Protein AF-A0A518D806-F1 (afdb_monomer_lite)

Radius of gyration: 31.67 Å; chains: 1; bounding box: 66×38×127 Å

Sequence (191 aa):
MGIGPAIIGAIVGALVGAAAQAGIELGMNKEASWMAIVIGLFAGIGAWKAAGASIHKISYLRGALAALVALGGIIGAAQAISAAAVKRSADAVNPVTPETPRVVTPEAGEGEGEGEEATEPAEPEVAAAPAPAVGQVPADFRAGNDKGGPPSPNPYQFVFIAVGVFLAYEFARGHKPADVEATPAEEPPVA

Foldseek 3Di:
DPLPQLLVQLLVQLVVLLVVQLCVCVVVVARDLLSLQSSLQRSLQRSLVSCPPVQQAQDLVQLLSSLVSSLCSVVVSLVVSLVVQLVVVVVVVPPDDPDDPPDDDDDDDDDDDDDDDDDDDPDPPPPPPPDPPRRDRDPNNLVQPPDPDDNDDDVVSVVSNVNSSNSSSDSNSHDNPPPPPPDPPDDPDDD

Structure (mmCIF, N/CA/C/O backbone):
data_AF-A0A518D806-F1
#
_entry.id   AF-A0A518D806-F1
#
loop_
_atom_site.group_PDB
_atom_site.id
_atom_site.type_symbol
_atom_site.label_atom_id
_atom_site.label_alt_id
_atom_site.label_comp_id
_atom_site.label_asym_id
_atom_site.label_entity_id
_atom_site.label_seq_id
_atom_site.pdbx_PDB_ins_code
_atom_site.Cartn_x
_atom_site.Cartn_y
_atom_site.Cartn_z
_atom_site.occupancy
_atom_site.B_iso_or_equiv
_atom_site.auth_seq_id
_atom_site.auth_comp_id
_atom_site.auth_asym_id
_atom_site.auth_atom_id
_atom_site.pdbx_PDB_model_num
ATOM 1 N N . MET A 1 1 ? -10.898 9.770 18.998 1.00 58.44 1 MET A N 1
ATOM 2 C CA . MET A 1 1 ? -10.597 8.689 18.031 1.00 58.44 1 MET A CA 1
ATOM 3 C C . MET A 1 1 ? -9.471 9.180 17.131 1.00 58.44 1 MET A C 1
ATOM 5 O O . MET A 1 1 ? -9.665 10.186 16.463 1.00 58.44 1 MET A O 1
ATOM 9 N N . GLY A 1 2 ? -8.289 8.559 17.159 1.00 68.81 2 GLY A N 1
ATOM 10 C CA . GLY A 1 2 ? -7.115 9.020 16.400 1.00 68.81 2 GLY A CA 1
ATOM 11 C C . GLY A 1 2 ? -7.164 8.659 14.912 1.00 68.81 2 GLY A C 1
ATOM 12 O O . GLY A 1 2 ? -6.326 7.896 14.446 1.00 68.81 2 GLY A O 1
ATOM 13 N N . ILE A 1 3 ? -8.154 9.172 14.172 1.00 82.12 3 ILE A N 1
ATOM 14 C CA . ILE A 1 3 ? -8.294 8.919 12.725 1.00 82.12 3 ILE A CA 1
ATOM 15 C C . ILE A 1 3 ? -7.163 9.605 11.946 1.00 82.12 3 ILE A C 1
ATOM 17 O O . ILE A 1 3 ? -6.545 8.972 11.097 1.00 82.12 3 ILE A O 1
ATOM 21 N N . GLY A 1 4 ? -6.847 10.863 12.275 1.00 87.25 4 GLY A N 1
ATOM 22 C CA . GLY A 1 4 ? -5.801 11.639 11.595 1.00 87.25 4 GLY A CA 1
ATOM 23 C C . GLY A 1 4 ? -4.432 10.942 11.575 1.00 87.25 4 GLY A C 1
ATOM 24 O O . GLY A 1 4 ? -3.911 10.691 10.490 1.00 87.25 4 GLY A O 1
ATOM 25 N N . PRO A 1 5 ? -3.878 10.544 12.738 1.00 90.81 5 PRO A N 1
ATOM 26 C CA . PRO A 1 5 ? -2.607 9.825 12.793 1.00 90.81 5 PRO A CA 1
ATOM 27 C C . PRO A 1 5 ? -2.607 8.533 11.974 1.00 90.81 5 PRO A C 1
ATOM 29 O O . PRO A 1 5 ? -1.648 8.262 11.260 1.00 90.81 5 PRO A O 1
ATOM 32 N N . ALA A 1 6 ? -3.698 7.764 12.008 1.00 89.94 6 ALA A N 1
ATOM 33 C CA . ALA A 1 6 ? -3.802 6.524 11.247 1.00 89.94 6 ALA A CA 1
ATOM 34 C C . ALA A 1 6 ? -3.764 6.745 9.729 1.00 89.94 6 ALA A C 1
ATOM 36 O O . ALA A 1 6 ? -3.114 5.980 9.024 1.00 89.94 6 ALA A O 1
ATOM 37 N N . ILE A 1 7 ? -4.419 7.796 9.223 1.00 91.69 7 ILE A N 1
ATOM 38 C CA . ILE A 1 7 ? -4.355 8.147 7.797 1.00 91.69 7 ILE A CA 1
ATOM 39 C C . ILE A 1 7 ? -2.921 8.522 7.416 1.00 91.69 7 ILE A C 1
ATOM 41 O O . ILE A 1 7 ? -2.409 8.028 6.416 1.00 91.69 7 ILE A O 1
ATOM 45 N N . ILE A 1 8 ? -2.250 9.343 8.231 1.00 94.12 8 ILE A N 1
ATOM 46 C CA . ILE A 1 8 ? -0.852 9.733 7.991 1.00 94.12 8 ILE A CA 1
ATOM 47 C C . ILE A 1 8 ? 0.042 8.488 7.961 1.00 94.12 8 ILE A C 1
ATOM 49 O O . ILE A 1 8 ? 0.828 8.316 7.033 1.00 94.12 8 ILE A O 1
ATOM 53 N N . GLY A 1 9 ? -0.126 7.581 8.926 1.00 92.38 9 GLY A N 1
ATOM 54 C CA . GLY A 1 9 ? 0.586 6.308 8.959 1.00 92.38 9 GLY A CA 1
ATOM 55 C C . GLY A 1 9 ? 0.323 5.442 7.726 1.00 92.38 9 GLY A C 1
ATOM 56 O O . GLY A 1 9 ? 1.267 4.878 7.177 1.00 92.38 9 GLY A O 1
ATOM 57 N N . ALA A 1 10 ? -0.928 5.376 7.258 1.00 93.75 10 ALA A N 1
ATOM 58 C CA . ALA A 1 10 ? -1.294 4.650 6.043 1.00 93.75 10 ALA A CA 1
ATOM 59 C C . ALA A 1 10 ? -0.591 5.222 4.808 1.00 93.75 10 ALA A C 1
ATOM 61 O O . ALA A 1 10 ? -0.055 4.462 4.007 1.00 93.75 10 ALA A O 1
ATOM 62 N N . ILE A 1 11 ? -0.562 6.553 4.677 1.00 95.56 11 ILE A N 1
ATOM 63 C CA . ILE A 1 11 ? 0.085 7.248 3.557 1.00 95.56 11 ILE A CA 1
ATOM 64 C C . ILE A 1 11 ? 1.585 6.969 3.569 1.00 95.56 11 ILE A C 1
ATOM 66 O O . ILE A 1 11 ? 2.135 6.555 2.553 1.00 95.56 11 ILE A O 1
ATOM 70 N N . VAL A 1 12 ? 2.244 7.139 4.719 1.00 96.50 12 VAL A N 1
ATOM 71 C CA . VAL A 1 12 ? 3.682 6.868 4.853 1.00 96.50 12 VAL A CA 1
ATOM 72 C C . VAL A 1 12 ? 3.985 5.406 4.525 1.00 96.50 12 VAL A C 1
ATOM 74 O O . VAL A 1 12 ? 4.899 5.132 3.754 1.00 96.50 12 VAL A O 1
ATOM 77 N N . GLY A 1 13 ? 3.190 4.466 5.043 1.00 93.62 13 GLY A N 1
ATOM 78 C CA . GLY A 1 13 ? 3.329 3.045 4.733 1.00 93.62 13 GLY A CA 1
ATOM 79 C C . GLY A 1 13 ? 3.157 2.740 3.242 1.00 93.62 13 GLY A C 1
ATOM 80 O O . GLY A 1 13 ? 3.992 2.053 2.656 1.00 93.62 13 GLY A O 1
ATOM 81 N N . ALA A 1 14 ? 2.126 3.298 2.606 1.00 94.62 14 ALA A N 1
ATOM 82 C CA . ALA A 1 14 ? 1.883 3.132 1.176 1.00 94.62 14 ALA A CA 1
ATOM 83 C C . ALA A 1 14 ? 3.035 3.696 0.329 1.00 94.62 14 ALA A C 1
ATOM 85 O O . ALA A 1 14 ? 3.463 3.041 -0.618 1.00 94.62 14 ALA A O 1
ATOM 86 N N . LEU A 1 15 ? 3.582 4.862 0.693 1.00 95.81 15 LEU A N 1
ATOM 87 C CA . LEU A 1 15 ? 4.735 5.459 0.014 1.00 95.81 15 LEU A CA 1
ATOM 88 C C . LEU A 1 15 ? 5.992 4.592 0.142 1.00 95.81 15 LEU A C 1
ATOM 90 O O . LEU A 1 15 ? 6.694 4.393 -0.846 1.00 95.81 15 LEU A O 1
ATOM 94 N N . VAL A 1 16 ? 6.259 4.040 1.330 1.00 96.50 16 VAL A N 1
ATOM 95 C CA . VAL A 1 16 ? 7.386 3.117 1.549 1.00 96.50 16 VAL A CA 1
ATOM 96 C C . VAL A 1 16 ? 7.221 1.850 0.708 1.00 96.50 16 VAL A C 1
ATOM 98 O O . VAL A 1 16 ? 8.165 1.430 0.041 1.00 96.50 16 VAL A O 1
ATOM 101 N N . GLY A 1 17 ? 6.019 1.269 0.682 1.00 92.88 17 GLY A N 1
ATOM 102 C CA . GLY A 1 17 ? 5.725 0.108 -0.156 1.00 92.88 17 GLY A CA 1
ATOM 103 C C . GLY A 1 17 ? 5.880 0.406 -1.651 1.00 92.88 17 GLY A C 1
ATOM 104 O O . GLY A 1 17 ? 6.494 -0.378 -2.370 1.00 92.88 17 GLY A O 1
ATOM 105 N N . ALA A 1 18 ? 5.366 1.547 -2.114 1.00 91.81 18 ALA A N 1
ATOM 106 C CA . ALA A 1 18 ? 5.464 1.973 -3.508 1.00 91.81 18 ALA A CA 1
ATOM 107 C C . ALA A 1 18 ? 6.921 2.210 -3.929 1.00 91.81 18 ALA A C 1
ATOM 109 O O . ALA A 1 18 ? 7.330 1.781 -5.006 1.00 91.81 18 ALA A O 1
ATOM 110 N N . ALA A 1 19 ? 7.727 2.834 -3.064 1.00 92.81 19 ALA A N 1
ATOM 111 C CA . ALA A 1 19 ? 9.157 3.011 -3.296 1.00 92.81 19 ALA A CA 1
ATOM 112 C C . ALA A 1 19 ? 9.892 1.663 -3.375 1.00 92.81 19 ALA A C 1
ATOM 114 O O . ALA A 1 19 ? 10.743 1.481 -4.245 1.00 92.81 19 ALA A O 1
ATOM 115 N N . ALA A 1 20 ? 9.538 0.701 -2.515 1.00 93.31 20 ALA A N 1
ATOM 116 C CA . ALA A 1 20 ? 10.093 -0.649 -2.565 1.00 93.31 20 ALA A CA 1
ATOM 117 C C . ALA A 1 20 ? 9.719 -1.377 -3.867 1.00 93.31 20 ALA A C 1
ATOM 119 O O . ALA A 1 20 ? 10.591 -1.979 -4.493 1.00 93.31 20 ALA A O 1
ATOM 120 N N . GLN A 1 21 ? 8.459 -1.281 -4.312 1.00 92.25 21 GLN A N 1
ATOM 121 C CA . GLN A 1 21 ? 8.026 -1.830 -5.601 1.00 92.25 21 GLN A CA 1
ATOM 122 C C . GLN A 1 21 ? 8.810 -1.206 -6.754 1.00 92.25 21 GLN A C 1
ATOM 124 O O . GLN A 1 21 ? 9.393 -1.935 -7.550 1.00 92.25 21 GLN A O 1
ATOM 129 N N . ALA A 1 22 ? 8.894 0.125 -6.804 1.00 89.06 22 ALA A N 1
ATOM 130 C CA . ALA A 1 22 ? 9.640 0.816 -7.847 1.00 89.06 22 ALA A CA 1
ATOM 131 C C . ALA A 1 22 ? 11.116 0.395 -7.868 1.00 89.06 22 ALA A C 1
ATOM 133 O O . ALA A 1 22 ? 11.655 0.126 -8.936 1.00 89.06 22 ALA A O 1
ATOM 134 N N . GLY A 1 23 ? 11.764 0.284 -6.705 1.00 89.69 23 GLY A N 1
ATOM 135 C CA . GLY A 1 23 ? 13.152 -0.169 -6.609 1.00 89.69 23 GLY A CA 1
ATOM 136 C C . GLY A 1 23 ? 13.362 -1.592 -7.132 1.00 89.69 23 GLY A C 1
ATOM 137 O O . GLY A 1 23 ? 14.317 -1.837 -7.867 1.00 89.69 23 GLY A O 1
ATOM 138 N N . ILE A 1 24 ? 12.458 -2.517 -6.795 1.00 90.50 24 ILE A N 1
ATOM 139 C CA . ILE A 1 24 ? 12.529 -3.915 -7.241 1.00 90.50 24 ILE A CA 1
ATOM 140 C C . ILE A 1 24 ? 12.272 -4.019 -8.744 1.00 90.50 24 ILE A C 1
ATOM 142 O O . ILE A 1 24 ? 13.071 -4.628 -9.451 1.00 90.50 24 ILE A O 1
ATOM 146 N N . GLU A 1 25 ? 11.205 -3.405 -9.254 1.00 87.25 25 GLU A N 1
ATOM 147 C CA . GLU A 1 25 ? 10.852 -3.516 -10.673 1.00 87.25 25 GLU A CA 1
ATOM 148 C C . GLU A 1 25 ? 11.886 -2.827 -11.570 1.00 87.25 25 GLU A C 1
ATOM 150 O O . GLU A 1 25 ? 12.311 -3.400 -12.572 1.00 87.25 25 GLU A O 1
ATOM 155 N N . LEU A 1 26 ? 12.375 -1.644 -11.179 1.00 85.75 26 LEU A N 1
ATOM 156 C CA . LEU A 1 26 ? 13.431 -0.937 -11.912 1.00 85.75 26 LEU A CA 1
ATOM 157 C C . LEU A 1 26 ? 14.803 -1.615 -11.804 1.00 85.75 26 LEU A C 1
ATOM 159 O O . LEU A 1 26 ? 15.660 -1.354 -12.648 1.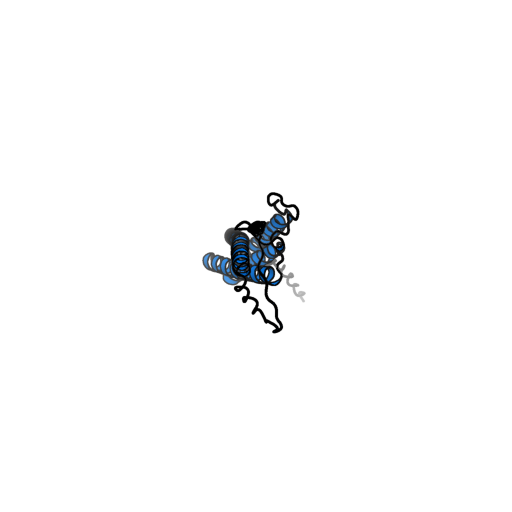00 85.75 26 LEU A O 1
ATOM 163 N N . GLY A 1 27 ? 15.041 -2.410 -10.757 1.00 87.12 27 GLY A N 1
ATOM 164 C CA . GLY A 1 27 ? 16.285 -3.157 -10.565 1.00 87.12 27 GLY A CA 1
ATOM 165 C C . GLY A 1 27 ? 16.287 -4.514 -11.270 1.00 87.12 27 GLY A C 1
ATOM 166 O O . GLY A 1 27 ? 17.319 -4.942 -11.777 1.00 87.12 27 GLY A O 1
ATOM 167 N N . MET A 1 28 ? 15.135 -5.186 -11.319 1.00 86.75 28 MET A N 1
ATOM 168 C CA . MET A 1 28 ? 14.990 -6.524 -11.902 1.00 86.75 28 MET A CA 1
ATOM 169 C C . MET A 1 28 ? 14.450 -6.512 -13.337 1.00 86.75 28 MET A C 1
ATOM 171 O O . MET A 1 28 ? 14.457 -7.566 -13.970 1.00 86.75 28 MET A O 1
ATOM 175 N N . ASN A 1 29 ? 13.980 -5.361 -13.840 1.00 81.44 29 ASN A N 1
ATOM 176 C CA . ASN A 1 29 ? 13.282 -5.209 -15.126 1.00 81.44 29 ASN A CA 1
ATOM 177 C C . ASN A 1 29 ? 12.138 -6.222 -15.305 1.00 81.44 29 ASN A C 1
ATOM 179 O O . ASN A 1 29 ? 11.921 -6.746 -16.393 1.00 81.44 29 ASN A O 1
ATOM 183 N N . LYS A 1 30 ? 11.440 -6.548 -14.214 1.00 80.69 30 LYS A N 1
ATOM 184 C CA . LYS A 1 30 ? 10.315 -7.486 -14.204 1.00 80.69 30 LYS A CA 1
ATOM 185 C C . LYS A 1 30 ? 9.169 -6.890 -13.415 1.00 80.69 30 LYS A C 1
ATOM 187 O O . LYS A 1 30 ? 9.383 -6.386 -12.314 1.00 80.69 30 LYS A O 1
ATOM 192 N N . GLU A 1 31 ? 7.964 -7.009 -13.958 1.00 80.06 31 GLU A N 1
ATOM 193 C CA . GLU A 1 31 ? 6.741 -6.615 -13.266 1.00 80.06 31 GLU A CA 1
ATOM 194 C C . GLU A 1 31 ? 6.517 -7.515 -12.042 1.00 80.06 31 GLU A C 1
ATOM 196 O O . GLU A 1 31 ? 6.465 -8.746 -12.141 1.00 80.06 31 GLU A O 1
ATOM 201 N N . ALA A 1 32 ? 6.390 -6.907 -10.865 1.00 86.06 32 ALA A N 1
ATOM 202 C CA . ALA A 1 32 ? 6.241 -7.620 -9.606 1.00 86.06 32 ALA A CA 1
ATOM 203 C C . ALA A 1 32 ? 4.813 -7.433 -9.085 1.00 86.06 32 ALA A C 1
ATOM 205 O O . ALA A 1 32 ? 4.588 -6.812 -8.052 1.00 86.06 32 ALA A O 1
ATOM 206 N N . SER A 1 33 ? 3.827 -7.998 -9.787 1.00 86.25 33 SER A N 1
ATOM 207 C CA . SER A 1 33 ? 2.396 -7.820 -9.472 1.00 86.25 33 SER A CA 1
ATOM 208 C C . SER A 1 33 ? 2.003 -8.218 -8.038 1.00 86.25 33 SER A C 1
ATOM 210 O O . SER A 1 33 ? 1.071 -7.651 -7.466 1.00 86.25 33 SER A O 1
ATOM 212 N N . TRP A 1 34 ? 2.753 -9.128 -7.408 1.00 91.75 34 TRP A N 1
ATOM 213 C CA . TRP A 1 34 ? 2.593 -9.509 -6.000 1.00 91.75 34 TRP A CA 1
ATOM 214 C C . TRP A 1 34 ? 2.952 -8.386 -5.006 1.00 91.75 34 TRP A C 1
ATOM 216 O O . TRP A 1 34 ? 2.520 -8.430 -3.853 1.00 91.75 34 TRP A O 1
ATOM 226 N N . MET A 1 35 ? 3.683 -7.347 -5.430 1.00 91.69 35 MET A N 1
ATOM 227 C CA . MET A 1 35 ? 4.060 -6.205 -4.586 1.00 91.69 35 MET A CA 1
ATOM 228 C C . MET A 1 35 ? 2.860 -5.381 -4.118 1.00 91.69 35 MET A C 1
ATOM 230 O O . MET A 1 35 ? 2.953 -4.710 -3.091 1.00 91.69 35 MET A O 1
ATOM 234 N N . ALA A 1 36 ? 1.703 -5.500 -4.776 1.00 92.00 36 ALA A N 1
ATOM 235 C CA . ALA A 1 36 ? 0.455 -4.926 -4.279 1.00 92.00 36 ALA A CA 1
ATOM 236 C C . ALA A 1 36 ? 0.124 -5.400 -2.847 1.00 92.00 36 ALA A C 1
ATOM 238 O O . ALA A 1 36 ? -0.341 -4.611 -2.020 1.00 92.00 36 ALA A O 1
ATOM 239 N N . ILE A 1 37 ? 0.443 -6.661 -2.520 1.00 94.38 37 ILE A N 1
ATOM 240 C CA . ILE A 1 37 ? 0.305 -7.224 -1.168 1.00 94.38 37 ILE A CA 1
ATOM 241 C C . ILE A 1 37 ? 1.218 -6.480 -0.190 1.00 94.38 37 ILE A C 1
ATOM 243 O O . ILE A 1 37 ? 0.790 -6.104 0.900 1.00 94.38 37 ILE A O 1
ATOM 247 N N . VAL A 1 38 ? 2.467 -6.242 -0.592 1.00 95.31 38 VAL A N 1
ATOM 248 C CA . VAL A 1 38 ? 3.488 -5.582 0.230 1.00 95.31 38 VAL A CA 1
ATOM 249 C C . VAL A 1 38 ? 3.110 -4.128 0.511 1.00 95.31 38 VAL A C 1
ATOM 251 O O . VAL A 1 38 ? 3.192 -3.689 1.658 1.00 95.31 38 VAL A O 1
ATOM 254 N N . ILE A 1 39 ? 2.625 -3.395 -0.498 1.00 93.81 39 ILE A N 1
ATOM 255 C CA . ILE A 1 39 ? 2.111 -2.026 -0.325 1.00 93.81 39 ILE A CA 1
ATOM 256 C C . ILE A 1 39 ? 0.950 -2.013 0.667 1.00 93.81 39 ILE A C 1
ATOM 258 O O . ILE A 1 39 ? 0.953 -1.219 1.610 1.00 93.81 39 ILE A O 1
ATOM 262 N N . GLY A 1 40 ? -0.023 -2.907 0.477 1.00 93.56 40 GLY A N 1
ATOM 263 C CA . GLY A 1 40 ? -1.169 -3.034 1.371 1.00 93.56 40 GLY A CA 1
ATOM 264 C C . GLY A 1 40 ? -0.762 -3.323 2.815 1.00 93.56 40 GLY A C 1
ATOM 265 O O . GLY A 1 40 ? -1.238 -2.670 3.745 1.00 93.56 40 GLY A O 1
ATOM 266 N N . LEU A 1 41 ? 0.191 -4.236 3.004 1.00 96.12 41 LEU A N 1
ATOM 267 C CA . LEU A 1 41 ? 0.731 -4.575 4.314 1.00 96.12 41 LEU A CA 1
ATOM 268 C C . LEU A 1 41 ? 1.417 -3.372 4.977 1.00 96.12 41 LEU A C 1
ATOM 270 O O . LEU A 1 41 ? 1.126 -3.069 6.135 1.00 96.12 41 LEU A O 1
ATOM 274 N N . PHE A 1 42 ? 2.285 -2.651 4.261 1.00 95.88 42 PHE A N 1
ATOM 275 C CA . PHE A 1 42 ? 2.950 -1.471 4.815 1.00 95.88 42 PHE A CA 1
ATOM 276 C C . PHE A 1 42 ? 1.967 -0.349 5.145 1.00 95.88 42 PHE A C 1
ATOM 278 O O . PHE A 1 42 ? 2.098 0.267 6.204 1.00 95.88 42 PHE A O 1
ATOM 285 N N . ALA A 1 43 ? 0.964 -0.109 4.299 1.00 94.56 43 ALA A N 1
ATOM 286 C CA . ALA A 1 43 ? -0.098 0.852 4.581 1.00 94.56 43 ALA A CA 1
ATOM 287 C C . ALA A 1 43 ? -0.885 0.463 5.847 1.00 94.56 43 ALA A C 1
ATOM 289 O O . ALA A 1 43 ? -1.078 1.292 6.738 1.00 94.56 43 ALA A O 1
ATOM 290 N N . GLY A 1 44 ? -1.273 -0.809 5.978 1.00 92.19 44 GLY A N 1
ATOM 291 C CA . GLY A 1 44 ? -1.971 -1.330 7.155 1.00 92.19 44 GLY A CA 1
ATOM 292 C C . GLY A 1 44 ? -1.147 -1.217 8.441 1.00 92.19 44 GLY A C 1
ATOM 293 O O . GLY A 1 44 ? -1.635 -0.697 9.445 1.00 92.19 44 GLY A O 1
ATOM 294 N N . ILE A 1 45 ? 0.123 -1.638 8.409 1.00 93.31 45 ILE A N 1
ATOM 295 C CA . ILE A 1 45 ? 1.051 -1.540 9.550 1.00 93.31 45 ILE A CA 1
ATOM 296 C C . ILE A 1 45 ? 1.322 -0.078 9.912 1.00 93.31 45 ILE A C 1
ATOM 298 O O . ILE A 1 45 ? 1.357 0.264 11.094 1.00 93.31 45 ILE A O 1
ATOM 302 N N . GLY A 1 46 ? 1.506 0.790 8.917 1.00 92.38 46 GLY A N 1
ATOM 303 C CA . GLY A 1 46 ? 1.712 2.219 9.124 1.00 92.38 46 GLY A CA 1
ATOM 304 C C . GLY A 1 46 ? 0.513 2.858 9.822 1.00 92.38 46 GLY A C 1
ATOM 305 O O . GLY A 1 46 ? 0.678 3.536 10.839 1.00 92.38 46 GLY A O 1
ATOM 306 N N . ALA A 1 47 ? -0.699 2.569 9.342 1.00 91.81 47 ALA A N 1
ATOM 307 C CA . ALA A 1 47 ? -1.940 3.025 9.959 1.00 91.81 47 ALA A CA 1
ATOM 308 C C . ALA A 1 47 ? -2.100 2.508 11.394 1.00 91.81 47 ALA A C 1
ATOM 310 O O . ALA A 1 47 ? -2.483 3.260 12.293 1.00 91.81 47 ALA A O 1
ATOM 311 N N . TRP A 1 48 ? -1.780 1.230 11.610 1.00 89.62 48 TRP A N 1
ATOM 312 C CA . TRP A 1 48 ? -1.832 0.580 12.914 1.00 89.62 48 TRP A CA 1
ATOM 313 C C . TRP A 1 48 ? -0.868 1.233 13.909 1.00 89.62 48 TRP A C 1
ATOM 315 O O . TRP A 1 48 ? -1.301 1.684 14.970 1.00 89.62 48 TRP A O 1
ATOM 325 N N . LYS A 1 49 ? 0.412 1.378 13.541 1.00 90.25 49 LYS A N 1
ATOM 326 C CA . LYS A 1 49 ? 1.435 2.003 14.392 1.00 90.25 49 LYS A CA 1
ATOM 327 C C . LYS A 1 49 ? 1.090 3.446 14.746 1.00 90.25 49 LYS A C 1
ATOM 329 O O . LYS A 1 49 ? 1.205 3.832 15.907 1.00 90.25 49 LYS A O 1
ATOM 334 N N . ALA A 1 50 ? 0.636 4.235 13.775 1.00 89.06 50 ALA A N 1
ATOM 335 C CA . ALA A 1 50 ? 0.328 5.642 14.002 1.00 89.06 50 ALA A CA 1
ATOM 336 C C . ALA A 1 50 ? -0.941 5.857 14.848 1.00 89.06 50 ALA A C 1
ATOM 338 O O . ALA A 1 50 ? -1.089 6.896 15.489 1.00 89.06 50 ALA A O 1
ATOM 339 N N . ALA A 1 51 ? -1.847 4.876 14.905 1.00 84.38 51 ALA A N 1
ATOM 340 C CA . ALA A 1 51 ? -3.044 4.956 15.737 1.00 84.38 51 ALA A CA 1
ATOM 341 C C . ALA A 1 51 ? -2.784 4.770 17.250 1.00 84.38 51 ALA A C 1
ATOM 343 O O . ALA A 1 51 ? -3.664 5.105 18.057 1.00 84.38 51 ALA A O 1
ATOM 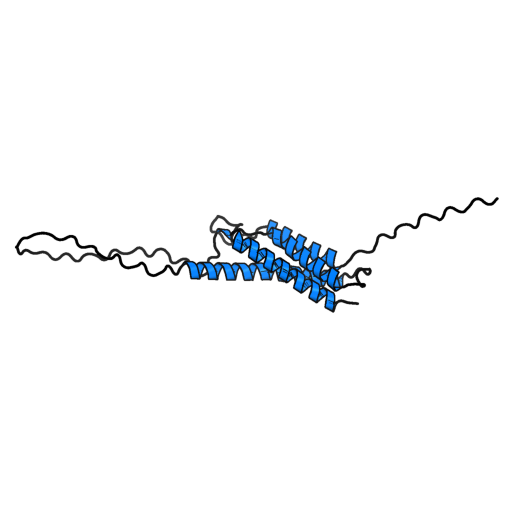344 N N . GLY A 1 52 ? -1.611 4.256 17.643 1.00 80.44 52 GLY A N 1
ATOM 345 C CA . GLY A 1 52 ? -1.159 4.164 19.038 1.00 80.44 52 GLY A CA 1
ATOM 346 C C . GLY A 1 52 ? -2.146 3.460 19.983 1.00 80.44 52 GLY A C 1
ATOM 347 O O . GLY A 1 52 ? -2.766 2.463 19.630 1.00 80.44 52 GLY A O 1
ATOM 348 N N . ALA A 1 53 ? -2.354 4.005 21.187 1.00 63.72 53 ALA A N 1
ATOM 349 C CA . ALA A 1 53 ? -3.227 3.427 22.226 1.00 63.72 53 ALA A CA 1
ATOM 350 C C . ALA A 1 53 ? -4.703 3.212 21.803 1.00 63.72 53 ALA A C 1
ATOM 352 O O . ALA A 1 53 ? -5.463 2.523 22.482 1.00 63.72 53 ALA A O 1
ATOM 353 N N . SER A 1 54 ? -5.126 3.755 20.654 1.00 63.78 54 SER A N 1
ATOM 354 C CA . SER A 1 54 ? -6.455 3.524 20.068 1.00 63.78 54 SER A CA 1
ATOM 355 C C . SER A 1 54 ? -6.621 2.138 19.424 1.00 63.78 54 SER A C 1
ATOM 357 O O . SER A 1 54 ? -7.687 1.856 18.875 1.00 63.78 54 SER A O 1
ATOM 359 N N . ILE A 1 55 ? -5.581 1.298 19.411 1.00 62.69 55 ILE A N 1
ATOM 360 C CA . ILE A 1 55 ? -5.584 -0.028 18.766 1.00 62.69 55 ILE A CA 1
ATOM 361 C C . ILE A 1 55 ? -6.622 -0.977 19.383 1.00 62.69 55 ILE A C 1
ATOM 363 O O . ILE A 1 55 ? -7.180 -1.797 18.661 1.00 62.69 55 ILE A O 1
ATOM 367 N N . HIS A 1 56 ? -6.953 -0.819 20.667 1.00 65.12 56 HIS A N 1
ATOM 368 C CA . HIS A 1 56 ? -7.894 -1.700 21.374 1.00 65.12 56 HIS A CA 1
ATOM 369 C C . HIS A 1 56 ? -9.358 -1.573 20.924 1.00 65.12 56 HIS A C 1
ATOM 371 O O . HIS A 1 56 ? -10.204 -2.348 21.365 1.00 65.12 56 HIS A O 1
ATOM 377 N N . LYS A 1 57 ? -9.685 -0.599 20.062 1.00 74.12 57 LYS A N 1
ATOM 378 C CA . LYS A 1 57 ? -11.033 -0.424 19.512 1.00 74.12 57 LYS A CA 1
ATOM 379 C C . LYS A 1 57 ? -11.030 -0.749 18.023 1.00 74.12 57 LYS A C 1
ATOM 381 O O . LYS A 1 57 ? -10.320 -0.105 17.250 1.00 74.12 57 LYS A O 1
ATOM 386 N N . ILE A 1 58 ? -11.863 -1.714 17.635 1.00 84.00 58 ILE A N 1
ATOM 387 C CA . ILE A 1 58 ? -12.122 -2.029 16.228 1.00 84.00 58 ILE A CA 1
ATOM 388 C C . ILE A 1 58 ? -12.772 -0.801 15.581 1.00 84.00 58 ILE A C 1
ATOM 390 O O . ILE A 1 58 ? -13.789 -0.300 16.063 1.00 84.00 58 ILE A O 1
ATOM 394 N N . SER A 1 59 ? -12.180 -0.298 14.497 1.00 88.00 59 SER A N 1
ATOM 395 C CA . SER A 1 59 ? -12.727 0.826 13.733 1.00 88.00 59 SER A CA 1
ATOM 396 C C . SER A 1 59 ? -12.746 0.514 12.242 1.00 88.00 59 SER A C 1
ATOM 398 O O . SER A 1 59 ? -11.723 0.589 11.559 1.00 88.00 59 SER A O 1
ATOM 400 N N . TYR A 1 60 ? -13.939 0.215 11.727 1.00 91.50 60 TYR A N 1
ATOM 401 C CA . TYR A 1 60 ? -14.160 -0.069 10.308 1.00 91.50 60 TYR A CA 1
ATOM 402 C C . TYR A 1 60 ? -13.850 1.130 9.408 1.00 91.50 60 TYR A C 1
ATOM 404 O O . TYR A 1 60 ? -13.309 0.953 8.322 1.00 91.50 60 TYR A O 1
ATOM 412 N N . LEU A 1 61 ? -14.126 2.352 9.880 1.00 90.06 61 LEU A N 1
ATOM 413 C CA . LEU A 1 61 ? -13.828 3.578 9.137 1.00 90.06 61 LEU A CA 1
ATOM 414 C C . LEU A 1 61 ? -12.318 3.758 8.923 1.00 90.06 61 LEU A C 1
ATOM 416 O O . LEU A 1 61 ? -11.885 4.077 7.820 1.00 90.06 61 LEU A O 1
ATOM 420 N N . ARG A 1 62 ? -11.504 3.505 9.959 1.00 89.62 62 ARG A N 1
ATOM 421 C CA . ARG A 1 62 ? -10.037 3.558 9.856 1.00 89.62 62 ARG A CA 1
ATOM 422 C C . ARG A 1 62 ? -9.512 2.500 8.885 1.00 89.62 62 ARG A C 1
ATOM 424 O O . ARG A 1 62 ? -8.668 2.819 8.054 1.00 89.62 62 ARG A O 1
ATOM 431 N N . GLY A 1 63 ? -10.049 1.280 8.972 1.00 90.88 63 GLY A N 1
ATOM 432 C CA . GLY A 1 63 ? -9.758 0.204 8.025 1.00 90.88 63 GLY A CA 1
ATOM 433 C C . GLY A 1 63 ? -10.054 0.615 6.583 1.00 90.88 63 GLY A C 1
ATOM 434 O O . GLY A 1 63 ? -9.186 0.516 5.722 1.00 90.88 63 GLY A O 1
ATOM 435 N N . ALA A 1 64 ? -11.256 1.138 6.324 1.00 94.56 64 ALA A N 1
ATOM 436 C CA . ALA A 1 64 ? -11.683 1.546 4.986 1.00 94.56 64 ALA A CA 1
ATOM 437 C C . ALA A 1 64 ? -10.795 2.655 4.403 1.00 94.56 64 ALA A C 1
ATOM 439 O O . ALA A 1 64 ? -10.395 2.582 3.244 1.00 94.56 64 ALA A O 1
ATOM 440 N N . LEU A 1 65 ? -10.429 3.653 5.212 1.00 93.50 65 LEU A N 1
ATOM 441 C CA . LEU A 1 65 ? -9.536 4.725 4.771 1.00 93.50 65 LEU A CA 1
ATOM 442 C C . LEU A 1 65 ? -8.132 4.205 4.443 1.00 93.50 65 LEU A C 1
ATOM 444 O O . LEU A 1 65 ? -7.574 4.586 3.419 1.00 93.50 65 LEU A O 1
ATOM 448 N N . ALA A 1 66 ? -7.576 3.304 5.255 1.00 92.94 66 ALA A N 1
ATOM 449 C CA . ALA A 1 66 ? -6.280 2.694 4.957 1.00 92.94 66 ALA A CA 1
ATOM 450 C C . ALA A 1 66 ? -6.322 1.839 3.681 1.00 92.94 66 ALA A C 1
ATOM 452 O O . ALA A 1 66 ? -5.385 1.879 2.890 1.00 92.94 66 ALA A O 1
ATOM 453 N N . ALA A 1 67 ? -7.425 1.123 3.449 1.00 95.25 67 ALA A N 1
ATOM 454 C CA . ALA A 1 67 ? -7.656 0.349 2.234 1.00 95.25 67 ALA A CA 1
ATOM 455 C C . ALA A 1 67 ? -7.676 1.242 0.980 1.00 95.25 67 ALA A C 1
ATOM 457 O O . ALA A 1 67 ? -7.030 0.925 -0.017 1.00 95.25 67 ALA A O 1
ATOM 458 N N . LEU A 1 68 ? -8.357 2.392 1.049 1.00 96.50 68 LEU A N 1
ATOM 459 C CA . LEU A 1 68 ? -8.380 3.383 -0.032 1.00 96.50 68 LEU A CA 1
ATOM 460 C C . LEU A 1 68 ? -6.998 3.995 -0.282 1.00 96.50 68 LEU A C 1
ATOM 462 O O . LEU A 1 68 ? -6.596 4.150 -1.433 1.00 96.50 68 LEU A O 1
ATOM 466 N N . VAL A 1 69 ? -6.255 4.308 0.783 1.00 95.25 69 VAL A N 1
ATOM 467 C CA . VAL A 1 69 ? -4.879 4.813 0.673 1.00 95.25 69 VAL A CA 1
ATOM 468 C C . VAL A 1 69 ? -3.962 3.766 0.039 1.00 95.25 69 VAL A C 1
ATOM 470 O O . VAL A 1 69 ? -3.191 4.102 -0.856 1.00 95.25 69 VAL A O 1
ATOM 473 N N . ALA A 1 70 ? -4.073 2.498 0.442 1.00 95.56 70 ALA A N 1
ATOM 474 C CA . ALA A 1 70 ? -3.321 1.403 -0.160 1.00 95.56 70 ALA A CA 1
ATOM 475 C C . ALA A 1 70 ? -3.659 1.237 -1.647 1.00 95.56 70 ALA A C 1
ATOM 477 O O . ALA A 1 70 ? -2.752 1.167 -2.470 1.00 95.56 70 ALA A O 1
ATOM 478 N N . LEU A 1 71 ? -4.948 1.245 -2.005 1.00 95.25 71 LEU A N 1
ATOM 479 C CA . LEU A 1 71 ? -5.391 1.159 -3.397 1.00 95.25 71 LEU A CA 1
ATOM 480 C C . LEU A 1 71 ? -4.831 2.313 -4.240 1.00 95.25 71 LEU A C 1
ATOM 482 O O . LEU A 1 71 ? -4.286 2.080 -5.318 1.00 95.25 71 LEU A O 1
ATOM 486 N N . GLY A 1 72 ? -4.912 3.545 -3.728 1.00 92.94 72 GLY A N 1
ATOM 487 C CA . GLY A 1 72 ? -4.323 4.717 -4.372 1.00 92.94 72 GLY A CA 1
ATOM 488 C C . GLY A 1 72 ? -2.807 4.596 -4.529 1.00 92.94 72 GLY A C 1
ATOM 489 O O . GLY A 1 72 ? -2.276 4.930 -5.585 1.00 92.94 72 GLY A O 1
ATOM 490 N N . GLY A 1 73 ? -2.119 4.054 -3.521 1.00 91.62 73 GLY A N 1
ATOM 491 C CA . GLY A 1 73 ? -0.687 3.765 -3.571 1.00 91.62 73 GLY A CA 1
ATOM 492 C C . GLY A 1 73 ? -0.321 2.738 -4.642 1.00 91.62 73 GLY A C 1
ATOM 493 O O . GLY A 1 73 ? 0.625 2.964 -5.388 1.00 91.62 73 GLY A O 1
ATOM 494 N N . ILE A 1 74 ? -1.089 1.653 -4.773 1.00 90.62 74 ILE A N 1
ATOM 495 C CA . ILE A 1 74 ? -0.845 0.602 -5.774 1.00 90.62 74 ILE A CA 1
ATOM 496 C C . ILE A 1 74 ? -1.044 1.143 -7.197 1.00 90.62 74 ILE A C 1
ATOM 498 O O . ILE A 1 74 ? -0.179 0.968 -8.056 1.00 90.62 74 ILE A O 1
ATOM 502 N N . ILE A 1 75 ? -2.154 1.848 -7.444 1.00 90.94 75 ILE A N 1
ATOM 503 C CA . ILE A 1 75 ? -2.436 2.453 -8.755 1.00 90.94 75 ILE A CA 1
ATOM 504 C C . ILE A 1 75 ? -1.395 3.533 -9.078 1.00 90.94 75 ILE A C 1
ATOM 506 O O . ILE A 1 75 ? -0.869 3.584 -10.190 1.00 90.94 75 ILE A O 1
ATOM 510 N N . GLY A 1 76 ? -1.072 4.383 -8.101 1.00 87.12 76 GLY A N 1
ATOM 511 C CA . GLY A 1 76 ? -0.086 5.448 -8.251 1.00 87.12 76 GLY A CA 1
ATOM 512 C C . GLY A 1 76 ? 1.323 4.918 -8.522 1.00 87.12 76 GLY A C 1
ATOM 513 O O . GLY A 1 76 ? 2.016 5.462 -9.379 1.00 87.12 76 GLY A O 1
ATOM 514 N N . ALA A 1 77 ? 1.729 3.833 -7.855 1.00 84.75 77 ALA A N 1
ATOM 515 C CA . ALA A 1 77 ? 3.022 3.189 -8.074 1.00 84.75 77 ALA A CA 1
ATOM 516 C C . ALA A 1 77 ? 3.160 2.685 -9.516 1.00 84.75 77 ALA A C 1
ATOM 518 O O . ALA A 1 77 ? 4.152 2.997 -10.170 1.00 84.75 77 ALA A O 1
ATOM 519 N N . ALA A 1 78 ? 2.143 2.004 -10.052 1.00 84.62 78 ALA A N 1
ATOM 520 C CA . ALA A 1 78 ? 2.154 1.526 -11.437 1.00 84.62 78 ALA A CA 1
ATOM 521 C C . ALA A 1 78 ? 2.313 2.672 -12.460 1.00 84.62 78 ALA A C 1
ATOM 523 O O . ALA A 1 78 ? 3.090 2.571 -13.414 1.00 84.62 78 ALA A O 1
ATOM 524 N N . GLN A 1 79 ? 1.627 3.800 -12.243 1.00 85.38 79 GLN A N 1
ATOM 525 C CA . GLN A 1 79 ? 1.750 4.986 -13.102 1.00 85.38 79 GLN A CA 1
ATOM 526 C C . GLN A 1 79 ? 3.136 5.641 -12.995 1.00 85.38 79 GLN A C 1
ATOM 528 O O . GLN A 1 79 ? 3.720 6.053 -13.995 1.00 85.38 79 GLN A O 1
ATOM 533 N N . ALA A 1 80 ? 3.700 5.711 -11.788 1.00 84.94 80 ALA A N 1
ATOM 534 C CA . ALA A 1 80 ? 5.031 6.271 -11.579 1.00 84.94 80 ALA A CA 1
ATOM 535 C C . ALA A 1 80 ? 6.130 5.406 -12.218 1.00 84.94 80 ALA A C 1
ATOM 537 O O . ALA A 1 80 ? 7.042 5.939 -12.853 1.00 84.94 80 ALA A O 1
ATOM 538 N N . ILE A 1 81 ? 6.033 4.080 -12.083 1.00 82.81 81 ILE A N 1
ATOM 539 C CA . ILE A 1 81 ? 7.007 3.133 -12.637 1.00 82.81 81 ILE A CA 1
ATOM 540 C C . ILE A 1 81 ? 6.958 3.144 -14.165 1.00 82.81 81 ILE A C 1
ATOM 542 O O . ILE A 1 81 ? 8.003 3.263 -14.801 1.00 82.81 81 ILE A O 1
ATOM 546 N N . SER A 1 82 ? 5.764 3.104 -14.761 1.00 78.94 82 SER A N 1
ATOM 547 C CA . SER A 1 82 ? 5.617 3.193 -16.220 1.00 78.94 82 SER A CA 1
ATOM 548 C C . SER A 1 82 ? 6.165 4.512 -16.774 1.00 78.94 82 SER A C 1
ATOM 550 O O . SER A 1 82 ? 6.929 4.499 -17.739 1.00 78.94 82 SER A O 1
ATOM 552 N N . ALA A 1 83 ? 5.882 5.647 -16.126 1.00 82.00 83 ALA A N 1
ATOM 553 C CA . ALA A 1 83 ? 6.452 6.936 -16.514 1.00 82.00 83 ALA A CA 1
ATOM 554 C C . ALA A 1 83 ? 7.989 6.969 -16.388 1.00 82.00 83 ALA A C 1
ATOM 556 O O . ALA A 1 83 ? 8.671 7.526 -17.252 1.00 82.00 83 ALA A O 1
ATOM 557 N N . ALA A 1 84 ? 8.552 6.368 -15.335 1.00 81.12 84 ALA A N 1
ATOM 558 C CA . ALA A 1 84 ? 9.999 6.278 -15.142 1.00 81.12 84 ALA A CA 1
ATOM 559 C C . ALA A 1 84 ? 10.672 5.360 -16.177 1.00 81.12 84 ALA A C 1
ATOM 561 O O . ALA A 1 84 ? 11.739 5.699 -16.693 1.00 81.12 84 ALA A O 1
ATOM 562 N N . ALA A 1 85 ? 10.040 4.235 -16.518 1.00 80.69 85 ALA A N 1
ATOM 563 C CA . ALA A 1 85 ? 10.520 3.314 -17.543 1.00 80.69 85 ALA A CA 1
ATOM 564 C C . ALA A 1 85 ? 10.552 3.981 -18.929 1.00 80.69 85 ALA A C 1
ATOM 566 O O . ALA A 1 85 ? 11.565 3.889 -19.620 1.00 80.69 85 ALA A O 1
ATOM 567 N N . VAL A 1 86 ? 9.501 4.730 -19.295 1.00 78.50 86 VAL A N 1
ATOM 568 C CA . VAL A 1 86 ? 9.444 5.482 -20.564 1.00 78.50 86 VAL A CA 1
ATOM 569 C C . VAL A 1 86 ? 10.565 6.522 -20.649 1.00 78.50 86 VAL A C 1
ATOM 571 O O . VAL A 1 86 ? 11.238 6.618 -21.677 1.00 78.50 86 VAL A O 1
ATOM 574 N N . LYS A 1 87 ? 10.826 7.266 -19.566 1.00 79.12 87 LYS A N 1
ATOM 575 C CA . LYS A 1 87 ? 11.935 8.235 -19.532 1.00 79.12 87 LYS A CA 1
ATOM 576 C C . LYS A 1 87 ? 13.294 7.563 -19.728 1.00 79.12 87 LYS A C 1
ATOM 578 O O . LYS A 1 87 ? 14.052 7.994 -20.586 1.00 79.12 87 LYS A O 1
ATOM 583 N N . ARG A 1 88 ? 13.561 6.453 -19.028 1.00 74.56 88 ARG A N 1
ATOM 584 C CA . ARG A 1 88 ? 14.810 5.689 -19.207 1.00 74.56 88 ARG A CA 1
ATOM 585 C C . ARG A 1 88 ? 14.984 5.165 -20.631 1.00 74.56 88 ARG A C 1
ATOM 587 O O . ARG A 1 88 ? 16.098 5.185 -21.140 1.00 74.56 88 ARG A O 1
ATOM 594 N N . SER A 1 89 ? 13.907 4.716 -21.276 1.00 70.06 89 SER A N 1
ATOM 595 C CA . SER A 1 89 ? 13.981 4.283 -22.675 1.00 70.06 89 SER A CA 1
ATOM 596 C C . SER A 1 89 ? 14.241 5.440 -23.642 1.00 70.06 89 SER A C 1
ATOM 598 O O . SER A 1 89 ? 14.979 5.257 -24.600 1.00 70.06 89 SER A O 1
ATOM 600 N N . ALA A 1 90 ? 13.704 6.636 -23.380 1.00 70.19 90 ALA A N 1
ATOM 601 C CA . ALA A 1 90 ? 13.990 7.818 -24.192 1.00 70.19 90 ALA A CA 1
ATOM 602 C C . ALA A 1 90 ? 15.453 8.273 -24.042 1.00 70.19 90 ALA A C 1
ATOM 604 O O . ALA A 1 90 ? 16.095 8.617 -25.031 1.00 70.19 90 ALA A O 1
ATOM 605 N N . ASP A 1 91 ? 15.997 8.204 -22.826 1.00 69.38 91 ASP A N 1
ATOM 606 C CA . ASP A 1 91 ? 17.398 8.540 -22.557 1.00 69.38 91 ASP A CA 1
ATOM 607 C C . ASP A 1 91 ? 18.365 7.513 -23.177 1.00 69.38 91 ASP A C 1
ATOM 609 O O . ASP A 1 91 ? 19.413 7.888 -23.696 1.00 69.38 91 ASP A O 1
ATOM 613 N N . ALA A 1 92 ? 18.002 6.224 -23.192 1.00 60.56 92 ALA A N 1
ATOM 614 C CA . ALA A 1 92 ? 18.805 5.163 -23.808 1.00 60.56 92 ALA A CA 1
ATOM 615 C C . ALA A 1 92 ? 18.811 5.197 -25.352 1.00 60.56 92 ALA A C 1
ATOM 617 O O . ALA A 1 92 ? 19.721 4.646 -25.970 1.00 60.56 92 ALA A O 1
ATOM 618 N N . VAL A 1 93 ? 17.820 5.843 -25.979 1.00 58.16 93 VAL A N 1
ATOM 619 C CA . VAL A 1 93 ? 17.706 6.014 -27.444 1.00 58.16 93 VAL A CA 1
ATOM 620 C C . VAL A 1 93 ? 18.414 7.287 -27.938 1.00 58.16 93 VAL A C 1
ATOM 622 O O . VAL A 1 93 ? 18.411 7.562 -29.133 1.00 58.16 93 VAL A O 1
ATOM 625 N N . ASN A 1 94 ? 19.108 8.025 -27.066 1.00 48.66 94 ASN A N 1
ATOM 626 C CA . ASN A 1 94 ? 20.152 8.964 -27.484 1.00 48.66 94 ASN A CA 1
ATOM 627 C C . ASN A 1 94 ? 21.522 8.264 -27.433 1.00 48.66 94 ASN A C 1
ATOM 629 O O . ASN A 1 94 ? 22.268 8.467 -26.470 1.00 48.66 94 ASN A O 1
ATOM 633 N N . PRO A 1 95 ? 21.898 7.423 -28.420 1.00 50.16 95 PRO A N 1
ATOM 634 C CA . PRO A 1 95 ? 23.278 7.002 -28.521 1.00 50.16 95 PRO A CA 1
ATOM 635 C C . PRO A 1 95 ? 24.125 8.246 -28.784 1.00 50.16 95 PRO A C 1
ATOM 637 O O . PRO A 1 95 ? 23.834 9.058 -29.664 1.00 50.16 95 PRO A O 1
ATOM 640 N N . VAL A 1 96 ? 25.175 8.374 -27.978 1.00 50.94 96 VAL A N 1
ATOM 641 C CA . VAL A 1 96 ? 26.377 9.150 -28.269 1.00 50.94 96 VAL A CA 1
ATOM 642 C C . VAL A 1 96 ? 26.633 9.128 -29.775 1.00 50.94 96 VAL A C 1
ATOM 644 O O . VAL A 1 96 ? 26.697 8.051 -30.369 1.00 50.94 96 VAL A O 1
ATOM 647 N N . THR A 1 97 ? 26.744 10.321 -30.366 1.00 45.66 97 THR A N 1
ATOM 648 C CA . THR A 1 97 ? 27.209 10.559 -31.734 1.00 45.66 97 THR A CA 1
ATOM 649 C C . THR A 1 97 ? 28.271 9.520 -32.090 1.00 45.66 97 THR A C 1
ATOM 651 O O . THR A 1 97 ? 29.292 9.489 -31.400 1.00 45.66 97 THR A O 1
ATOM 654 N N . PRO A 1 98 ? 28.066 8.646 -33.094 1.00 45.97 98 PRO A N 1
ATOM 655 C CA . PRO A 1 98 ? 29.129 7.749 -33.508 1.00 45.97 98 PRO A CA 1
ATOM 656 C C . PRO A 1 98 ? 30.321 8.623 -33.889 1.00 45.97 98 PRO A C 1
ATOM 658 O O . PRO A 1 98 ? 30.210 9.480 -34.767 1.00 45.97 98 PRO A O 1
ATOM 661 N N . GLU A 1 99 ? 31.432 8.457 -33.167 1.00 46.12 99 GLU A N 1
ATOM 662 C CA . GLU A 1 99 ? 32.707 9.026 -33.568 1.00 46.12 99 GLU A CA 1
ATOM 663 C C . GLU A 1 99 ? 32.923 8.635 -35.028 1.00 46.12 99 GLU A C 1
ATOM 665 O O . GLU A 1 99 ? 32.993 7.455 -35.374 1.00 46.12 99 GLU A O 1
ATOM 670 N N . THR A 1 100 ? 32.952 9.649 -35.891 1.00 41.41 100 THR A N 1
ATOM 671 C CA . THR A 1 100 ? 33.360 9.554 -37.290 1.00 41.41 100 THR A CA 1
ATOM 672 C C . THR A 1 100 ? 34.558 8.610 -37.386 1.00 41.41 100 THR A C 1
ATOM 674 O O . THR A 1 100 ? 35.578 8.895 -36.749 1.00 41.41 100 THR A O 1
ATOM 677 N N . PRO A 1 101 ? 34.487 7.506 -38.151 1.00 41.53 101 PRO A N 1
ATOM 678 C CA . PRO A 1 101 ? 35.650 6.669 -38.372 1.00 41.53 101 PRO A CA 1
ATOM 679 C C . PRO A 1 101 ? 36.750 7.535 -38.981 1.00 41.53 101 PRO A C 1
ATOM 681 O O . PRO A 1 101 ? 36.618 8.061 -40.087 1.00 41.53 101 PRO A O 1
ATOM 684 N N . ARG A 1 102 ? 37.834 7.722 -38.228 1.00 41.91 102 ARG A N 1
ATOM 685 C CA . ARG A 1 102 ? 39.066 8.326 -38.718 1.00 41.91 102 ARG A CA 1
ATOM 686 C C . ARG A 1 102 ? 39.577 7.425 -39.839 1.00 41.91 102 ARG A C 1
ATOM 688 O O . ARG A 1 102 ? 40.093 6.344 -39.571 1.00 41.91 102 ARG A O 1
ATOM 695 N N . VAL A 1 103 ? 39.390 7.859 -41.083 1.00 36.78 103 VAL A N 1
ATOM 696 C CA . VAL A 1 103 ? 39.987 7.231 -42.262 1.00 36.78 103 VAL A CA 1
ATOM 697 C C . VAL A 1 103 ? 41.499 7.222 -42.051 1.00 36.78 103 VAL A C 1
ATOM 699 O O . VAL A 1 103 ? 42.142 8.271 -42.023 1.00 36.78 103 VAL A O 1
ATOM 702 N N . VAL A 1 104 ? 42.056 6.034 -41.832 1.00 41.91 104 VAL A N 1
ATOM 703 C CA . VAL A 1 104 ? 43.494 5.792 -41.920 1.00 41.91 104 VAL A CA 1
ATOM 704 C C . VAL A 1 104 ? 43.776 5.530 -43.393 1.00 41.91 104 VAL A C 1
ATOM 706 O O . VAL A 1 104 ? 43.440 4.470 -43.912 1.00 41.91 104 VAL A O 1
ATOM 709 N N . THR A 1 105 ? 44.338 6.519 -44.076 1.00 33.09 105 THR A N 1
ATOM 710 C CA . THR A 1 105 ? 44.896 6.380 -45.422 1.00 33.09 105 THR A CA 1
ATOM 711 C C . THR A 1 105 ? 46.212 5.597 -45.338 1.00 33.09 105 THR A C 1
ATOM 713 O O . THR A 1 105 ? 47.099 6.027 -44.597 1.00 33.09 105 THR A O 1
ATOM 716 N N . PRO A 1 106 ? 46.400 4.491 -46.080 1.00 37.16 106 PRO A N 1
ATOM 717 C CA . PRO A 1 106 ? 47.727 4.005 -46.423 1.00 37.16 106 PRO A CA 1
ATOM 718 C C . PRO A 1 106 ? 48.174 4.626 -47.759 1.00 37.16 106 PRO A C 1
ATOM 720 O O . PRO A 1 106 ? 47.415 4.663 -48.726 1.00 37.16 106 PRO A O 1
ATOM 723 N N . GLU A 1 107 ? 49.404 5.139 -47.797 1.00 41.69 107 GLU A N 1
ATOM 724 C CA . GLU A 1 107 ? 50.101 5.566 -49.018 1.00 41.69 107 GLU A CA 1
ATOM 725 C C . GLU A 1 107 ? 50.338 4.386 -49.978 1.00 41.69 107 GLU A C 1
ATOM 727 O O . GLU A 1 107 ? 50.741 3.317 -49.519 1.00 41.69 107 GLU A O 1
ATOM 732 N N . ALA A 1 108 ? 50.170 4.603 -51.295 1.00 34.28 108 ALA A N 1
ATOM 733 C CA . ALA A 1 108 ? 51.203 4.394 -52.333 1.00 34.28 108 ALA A CA 1
ATOM 734 C C . ALA A 1 108 ? 50.627 4.358 -53.773 1.00 34.28 108 ALA A C 1
ATOM 736 O O . ALA A 1 108 ? 49.742 3.558 -54.058 1.00 34.28 108 ALA A O 1
ATOM 737 N N . GLY A 1 109 ? 51.240 5.131 -54.687 1.00 28.36 109 GLY A N 1
ATOM 738 C CA . GLY A 1 109 ? 51.602 4.655 -56.037 1.00 28.36 109 GLY A CA 1
ATOM 739 C C . GLY A 1 109 ? 50.724 5.000 -57.256 1.00 28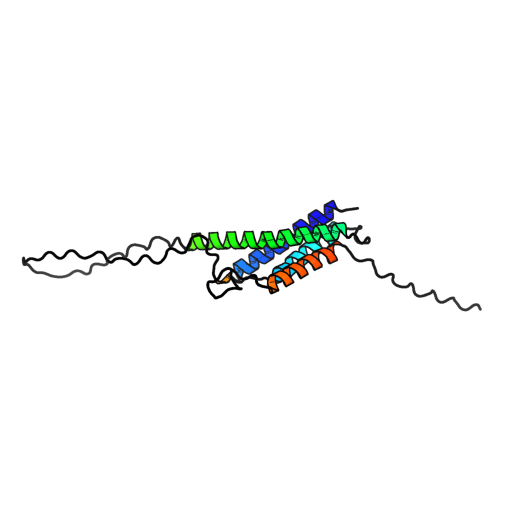.36 109 GLY A C 1
ATOM 740 O O . GLY A 1 109 ? 49.769 4.293 -57.528 1.00 28.36 109 GLY A O 1
ATOM 741 N N . GLU A 1 110 ? 51.185 6.001 -58.025 1.00 30.72 110 GLU A N 1
ATOM 742 C CA . GLU A 1 110 ? 51.311 6.063 -59.507 1.00 30.72 110 GLU A CA 1
ATOM 743 C C . GLU A 1 110 ? 50.097 5.914 -60.463 1.00 30.72 110 GLU A C 1
ATOM 745 O O . GLU A 1 110 ? 49.379 4.923 -60.447 1.00 30.72 110 GLU A O 1
ATOM 750 N N . GLY A 1 111 ? 50.019 6.826 -61.453 1.00 27.53 111 GLY A N 1
ATOM 751 C CA . GLY A 1 111 ? 49.619 6.477 -62.832 1.00 27.53 111 GLY A CA 1
ATOM 752 C C . GLY A 1 111 ? 48.477 7.282 -63.472 1.00 27.53 111 GLY A C 1
ATOM 753 O O . GLY A 1 111 ? 47.379 7.340 -62.944 1.00 27.53 111 GLY A O 1
ATOM 754 N N . GLU A 1 112 ? 48.763 7.875 -64.633 1.00 30.62 112 GLU A N 1
ATOM 755 C CA . GLU A 1 112 ? 47.934 8.723 -65.513 1.00 30.62 112 GLU A CA 1
ATOM 756 C C . GLU A 1 112 ? 46.670 8.059 -66.112 1.00 30.62 112 GLU A C 1
ATOM 758 O O . GLU A 1 112 ? 46.629 6.843 -66.284 1.00 30.62 112 GLU A O 1
ATOM 763 N N . GLY A 1 113 ? 45.722 8.881 -66.599 1.00 28.94 113 GLY A N 1
ATOM 764 C CA . GLY A 1 113 ? 44.950 8.555 -67.815 1.00 28.94 113 GLY A CA 1
ATOM 765 C C . GLY A 1 113 ? 43.436 8.804 -67.779 1.00 28.94 113 GLY A C 1
ATOM 766 O O . GLY A 1 113 ? 42.723 8.226 -66.973 1.00 28.94 113 GLY A O 1
ATOM 767 N N . GLU A 1 114 ? 42.962 9.647 -68.697 1.00 32.12 114 GLU A N 1
ATOM 768 C CA . GLU A 1 114 ? 41.582 10.101 -68.936 1.00 32.12 114 GLU A CA 1
ATOM 769 C C . GLU A 1 114 ? 40.594 8.998 -69.383 1.00 32.12 114 GLU A C 1
ATOM 771 O O . GLU A 1 114 ? 40.985 8.060 -70.075 1.00 32.12 114 GLU A O 1
ATOM 776 N N . GLY A 1 115 ? 39.293 9.180 -69.095 1.00 28.44 115 GLY A N 1
ATOM 777 C CA . GLY A 1 115 ? 38.200 8.466 -69.779 1.00 28.44 115 GLY A CA 1
ATOM 778 C C . GLY A 1 115 ? 36.921 8.244 -68.958 1.00 28.44 115 GLY A C 1
ATOM 779 O O . GLY A 1 115 ? 36.841 7.290 -68.201 1.00 28.44 115 GLY A O 1
ATOM 780 N N . GLU A 1 116 ? 35.943 9.139 -69.139 1.00 32.47 116 GLU A N 1
ATOM 781 C CA . GLU A 1 116 ? 34.513 8.843 -69.381 1.00 32.47 116 GLU A CA 1
ATOM 782 C C . GLU A 1 116 ? 33.802 7.728 -68.568 1.00 32.47 116 GLU A C 1
ATOM 784 O O . GLU A 1 116 ? 33.962 6.548 -68.839 1.00 32.47 116 GLU A O 1
ATOM 789 N N . GLU A 1 117 ? 32.924 8.110 -67.633 1.00 34.38 117 GLU A N 1
ATOM 790 C CA . GLU A 1 117 ? 31.466 7.864 -67.699 1.00 34.38 117 GLU A CA 1
ATOM 791 C C . GLU A 1 117 ? 30.789 8.282 -66.384 1.00 34.38 117 GLU A C 1
ATOM 793 O O . GLU A 1 117 ? 31.193 7.925 -65.278 1.00 34.38 117 GLU A O 1
ATOM 798 N N . ALA A 1 118 ? 29.731 9.078 -66.522 1.00 46.22 118 ALA A N 1
ATOM 799 C CA . ALA A 1 118 ? 28.849 9.455 -65.437 1.00 46.22 118 ALA A CA 1
ATOM 800 C C . ALA A 1 118 ? 28.097 8.221 -64.924 1.00 46.22 118 ALA A C 1
ATOM 802 O O . ALA A 1 118 ? 27.370 7.565 -65.665 1.00 46.22 118 ALA A O 1
ATOM 803 N N . THR A 1 119 ? 28.213 7.934 -63.633 1.00 37.28 119 THR A N 1
ATOM 804 C CA . THR A 1 119 ? 27.227 7.122 -62.920 1.00 37.28 119 THR A CA 1
ATOM 805 C C . THR A 1 119 ? 26.990 7.779 -61.569 1.00 37.28 119 THR A C 1
ATOM 807 O O . THR A 1 119 ? 27.846 7.759 -60.688 1.00 37.28 119 THR A O 1
ATOM 810 N N . GLU A 1 120 ? 25.834 8.428 -61.450 1.00 41.84 120 GLU A N 1
ATOM 811 C CA . GLU A 1 120 ? 25.239 8.854 -60.184 1.00 41.84 120 GLU A CA 1
ATOM 812 C C . GLU A 1 120 ? 25.236 7.658 -59.216 1.00 41.84 120 GLU A C 1
ATOM 814 O O . GLU A 1 120 ? 24.618 6.634 -59.527 1.00 41.84 120 GLU A O 1
ATOM 819 N N . PRO A 1 121 ? 25.906 7.723 -58.054 1.00 40.06 121 PRO A N 1
ATOM 820 C CA . PRO A 1 121 ? 25.712 6.707 -57.043 1.00 40.06 121 PRO A CA 1
ATOM 821 C C . PRO A 1 121 ? 24.369 6.994 -56.378 1.00 40.06 121 PRO A C 1
ATOM 823 O O . PRO A 1 121 ? 24.230 7.947 -55.613 1.00 40.06 121 PRO A O 1
ATOM 826 N N . ALA A 1 122 ? 23.384 6.165 -56.724 1.00 42.25 122 ALA A N 1
ATOM 827 C CA . ALA A 1 122 ? 22.099 6.086 -56.053 1.00 42.25 122 ALA A CA 1
ATOM 828 C C . ALA A 1 122 ? 22.303 6.117 -54.531 1.00 42.25 122 ALA A C 1
ATOM 830 O O . ALA A 1 122 ? 23.045 5.297 -53.978 1.00 42.25 122 ALA A O 1
ATOM 831 N N . GLU A 1 123 ? 21.651 7.078 -53.874 1.00 40.91 123 GLU A N 1
ATOM 832 C CA . GLU A 1 123 ? 21.521 7.105 -52.423 1.00 40.91 123 GLU A CA 1
ATOM 833 C C . GLU A 1 123 ? 21.068 5.717 -51.952 1.00 40.91 123 GLU A C 1
ATOM 835 O O . GLU A 1 123 ? 20.068 5.196 -52.458 1.00 40.91 123 GLU A O 1
ATOM 840 N N . PRO A 1 124 ? 21.767 5.084 -50.995 1.00 42.78 124 PRO A N 1
ATOM 841 C CA . PRO A 1 124 ? 21.190 3.944 -50.322 1.00 42.78 124 PRO A CA 1
ATOM 842 C C . PRO A 1 124 ? 19.958 4.466 -49.587 1.00 42.78 124 PRO A C 1
ATOM 844 O O . PRO A 1 124 ? 20.074 5.231 -48.630 1.00 42.78 124 PRO A O 1
ATOM 847 N N . GLU A 1 125 ? 18.778 4.069 -50.060 1.00 44.09 125 GLU A N 1
ATOM 848 C CA . GLU A 1 125 ? 17.521 4.200 -49.341 1.00 44.09 125 GLU A CA 1
ATOM 849 C C . GLU A 1 125 ? 17.692 3.416 -48.034 1.00 44.09 125 GLU A C 1
ATOM 851 O O . GLU A 1 125 ? 17.503 2.200 -47.957 1.00 44.09 125 GLU A O 1
ATOM 856 N N . VAL A 1 126 ? 18.185 4.112 -47.006 1.00 41.31 126 VAL A N 1
ATOM 857 C CA . VAL A 1 126 ? 18.243 3.618 -45.641 1.00 41.31 126 VAL A CA 1
ATOM 858 C C . VAL A 1 126 ? 16.791 3.401 -45.271 1.00 41.31 126 VAL A C 1
ATOM 860 O O . VAL A 1 126 ? 16.084 4.352 -44.944 1.00 41.31 126 VAL A O 1
ATOM 863 N N . ALA A 1 127 ? 16.338 2.152 -45.388 1.00 44.97 127 ALA A N 1
ATOM 864 C CA . ALA A 1 127 ? 15.073 1.708 -44.845 1.00 44.97 127 ALA A CA 1
ATOM 865 C C . ALA A 1 127 ? 15.018 2.234 -43.413 1.00 44.97 127 ALA A C 1
ATOM 867 O O . ALA A 1 127 ? 15.767 1.776 -42.546 1.00 44.97 127 ALA A O 1
ATOM 868 N N . ALA A 1 128 ? 14.205 3.272 -43.211 1.00 41.75 128 ALA A N 1
ATOM 869 C CA . ALA A 1 128 ? 14.020 3.886 -41.920 1.00 41.75 128 ALA A CA 1
ATOM 870 C C . ALA A 1 128 ? 13.588 2.762 -40.984 1.00 41.75 128 ALA A C 1
ATOM 872 O O . ALA A 1 128 ? 12.479 2.235 -41.103 1.00 41.75 128 ALA A O 1
ATOM 873 N N . ALA A 1 129 ? 14.499 2.347 -40.099 1.00 48.62 129 ALA A N 1
ATOM 874 C CA . ALA A 1 129 ? 14.153 1.471 -39.001 1.00 48.62 129 ALA A CA 1
ATOM 875 C C . ALA A 1 129 ? 12.917 2.101 -38.347 1.00 48.62 129 ALA A C 1
ATOM 877 O O . ALA A 1 129 ? 12.951 3.306 -38.071 1.00 48.62 129 ALA A O 1
ATOM 878 N N . PRO A 1 130 ? 11.804 1.358 -38.196 1.00 46.81 130 PRO A N 1
ATOM 879 C CA . PRO A 1 130 ? 10.567 1.938 -37.710 1.00 46.81 130 PRO A CA 1
ATOM 880 C C . P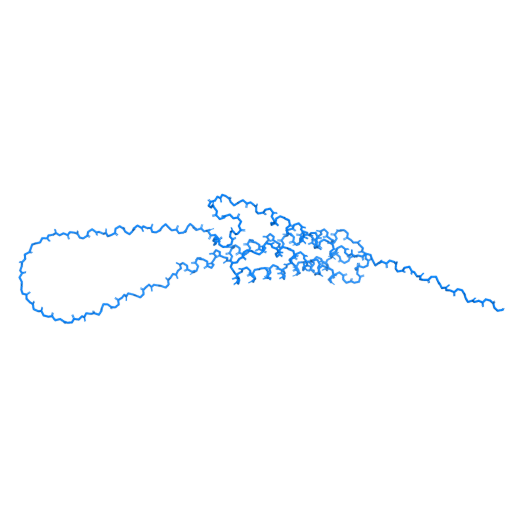RO A 1 130 ? 10.876 2.632 -36.391 1.00 46.81 130 PRO A C 1
ATOM 882 O O . PRO A 1 130 ? 11.338 1.991 -35.444 1.00 46.81 130 PRO A O 1
ATOM 885 N N . ALA A 1 131 ? 10.684 3.953 -36.368 1.00 47.19 131 ALA A N 1
ATOM 886 C CA . ALA A 1 131 ? 10.864 4.746 -35.168 1.00 47.19 131 ALA A CA 1
ATOM 887 C C . ALA A 1 131 ? 10.079 4.052 -34.046 1.00 47.19 131 ALA A C 1
ATOM 889 O O . ALA A 1 131 ? 8.883 3.786 -34.237 1.00 47.19 131 ALA A O 1
ATOM 890 N N . PRO A 1 132 ? 10.710 3.691 -32.914 1.00 41.28 132 PRO A N 1
ATOM 891 C CA . PRO A 1 132 ? 9.976 3.083 -31.822 1.00 41.28 132 PRO A CA 1
ATOM 892 C C . PRO A 1 132 ? 8.878 4.066 -31.427 1.00 41.28 132 PRO A C 1
ATOM 894 O O . PRO A 1 132 ? 9.149 5.226 -31.112 1.00 41.28 132 PRO A O 1
ATOM 897 N N . ALA A 1 133 ? 7.625 3.619 -31.534 1.00 47.19 133 ALA A N 1
ATOM 898 C CA . ALA A 1 133 ? 6.472 4.452 -31.250 1.00 47.19 133 ALA A CA 1
ATOM 899 C C . ALA A 1 133 ? 6.638 5.076 -29.858 1.00 47.19 133 ALA A C 1
ATOM 901 O O . ALA A 1 133 ? 6.785 4.371 -28.855 1.00 47.19 133 ALA A O 1
ATOM 902 N N . VAL A 1 134 ? 6.644 6.408 -29.822 1.00 42.25 134 VAL A N 1
ATOM 903 C CA . VAL A 1 134 ? 6.747 7.211 -28.605 1.00 42.25 134 VAL A CA 1
ATOM 904 C C . VAL A 1 134 ? 5.692 6.717 -27.610 1.00 42.25 134 VAL A C 1
ATOM 906 O O . VAL A 1 134 ? 4.496 6.795 -27.880 1.00 42.25 134 VAL A O 1
ATOM 909 N N . GLY A 1 135 ? 6.138 6.162 -26.478 1.00 50.78 135 GLY A N 1
ATOM 910 C CA . GLY A 1 135 ? 5.262 5.653 -25.415 1.00 50.78 135 GLY A CA 1
ATOM 911 C C . GLY A 1 135 ? 5.208 4.131 -25.245 1.00 50.78 135 GLY A C 1
ATOM 912 O O . GLY A 1 135 ? 4.398 3.647 -24.452 1.00 50.78 135 GLY A O 1
ATOM 913 N N . GLN A 1 136 ? 6.045 3.349 -25.934 1.00 44.78 136 GLN A N 1
ATOM 914 C CA . GLN A 1 136 ? 6.153 1.922 -25.622 1.00 44.78 136 GLN A CA 1
ATOM 915 C C . GLN A 1 136 ? 6.919 1.699 -24.311 1.00 44.78 136 GLN A C 1
ATOM 917 O O . GLN A 1 136 ? 8.140 1.792 -24.251 1.00 44.78 136 GLN A O 1
ATOM 922 N N . VAL A 1 137 ? 6.168 1.381 -23.255 1.00 53.97 137 VAL A N 1
ATOM 923 C CA . VAL A 1 137 ? 6.697 0.743 -22.042 1.00 53.97 137 VAL A CA 1
ATOM 924 C C . VAL A 1 137 ? 7.459 -0.529 -22.467 1.00 53.97 137 VAL A C 1
ATOM 926 O O . VAL A 1 137 ? 6.925 -1.263 -23.311 1.00 53.97 137 VAL A O 1
ATOM 929 N N . PRO A 1 138 ? 8.673 -0.794 -21.934 1.00 52.22 138 PRO A N 1
ATOM 930 C CA . PRO A 1 138 ? 9.478 -1.955 -22.318 1.00 52.22 138 PRO A CA 1
ATOM 931 C C . PRO A 1 138 ? 8.668 -3.255 -22.266 1.00 52.22 138 PRO A C 1
ATOM 933 O O . PRO A 1 138 ? 7.845 -3.432 -21.368 1.00 52.22 138 PRO A O 1
ATOM 936 N N . ALA A 1 139 ? 8.898 -4.162 -23.221 1.00 52.31 139 ALA A N 1
ATOM 937 C CA . ALA A 1 139 ? 8.160 -5.425 -23.337 1.00 52.31 139 ALA A CA 1
ATOM 938 C C . ALA A 1 139 ? 8.194 -6.258 -22.038 1.00 52.31 139 ALA A C 1
ATOM 940 O O . ALA A 1 139 ? 7.202 -6.888 -21.686 1.00 52.31 139 ALA A O 1
ATOM 941 N N . ASP A 1 140 ? 9.280 -6.152 -21.269 1.00 50.56 140 ASP A N 1
ATOM 942 C CA . ASP A 1 140 ? 9.479 -6.865 -20.000 1.00 50.56 140 ASP A CA 1
ATOM 943 C C . ASP A 1 140 ? 8.663 -6.285 -18.822 1.00 50.56 140 ASP A C 1
ATOM 945 O O . ASP A 1 140 ? 8.421 -6.962 -17.822 1.00 50.56 140 ASP A O 1
ATOM 949 N N . PHE A 1 141 ? 8.181 -5.044 -18.957 1.00 48.50 141 PHE A N 1
ATOM 950 C CA . PHE A 1 141 ? 7.218 -4.399 -18.050 1.00 48.50 141 PHE A CA 1
ATOM 951 C C . PHE A 1 141 ? 5.757 -4.635 -18.471 1.00 48.50 141 PHE A C 1
ATOM 953 O O . PHE A 1 141 ? 4.836 -4.153 -17.818 1.00 48.50 141 PHE A O 1
ATOM 960 N N . ARG A 1 142 ? 5.534 -5.354 -19.579 1.00 52.31 142 ARG A N 1
ATOM 961 C CA . ARG A 1 142 ? 4.223 -5.798 -20.076 1.00 52.31 142 ARG A CA 1
ATOM 962 C C . ARG A 1 142 ? 4.021 -7.291 -19.807 1.00 52.31 142 ARG A C 1
ATOM 964 O O . ARG A 1 142 ? 3.460 -7.998 -20.649 1.00 52.31 142 ARG A O 1
ATOM 971 N N . ALA A 1 143 ? 4.485 -7.786 -18.658 1.00 45.28 143 ALA A N 1
ATOM 972 C CA . ALA A 1 143 ? 4.421 -9.202 -18.310 1.00 45.28 143 ALA A CA 1
ATOM 973 C C . ALA A 1 143 ? 2.967 -9.625 -18.015 1.00 45.28 143 ALA A C 1
ATOM 975 O O . ALA A 1 143 ? 2.497 -9.740 -16.883 1.00 45.28 143 ALA A O 1
ATOM 976 N N . GLY A 1 144 ? 2.252 -9.861 -19.109 1.00 44.00 144 GLY A N 1
ATOM 977 C CA . GLY A 1 144 ? 0.866 -10.288 -19.185 1.00 44.00 144 GLY A CA 1
ATOM 978 C C . GLY A 1 144 ? 0.351 -10.402 -20.621 1.00 44.00 144 GLY A C 1
ATOM 979 O O . GLY A 1 144 ? -0.718 -10.973 -20.813 1.00 44.00 144 GLY A O 1
ATOM 980 N N . ASN A 1 145 ? 1.073 -9.896 -21.632 1.00 46.94 145 ASN A N 1
ATOM 981 C CA . ASN A 1 145 ? 0.597 -9.959 -23.013 1.00 46.94 145 ASN A CA 1
ATOM 982 C C . ASN A 1 145 ? 1.738 -10.067 -24.043 1.00 46.94 145 ASN A C 1
ATOM 984 O O . ASN A 1 145 ? 1.984 -9.147 -24.822 1.00 46.94 145 ASN A O 1
ATOM 988 N N . ASP A 1 146 ? 2.390 -11.231 -24.107 1.00 47.09 146 ASP A N 1
ATOM 989 C CA . ASP A 1 146 ? 3.483 -11.548 -25.053 1.00 47.09 146 ASP A CA 1
ATOM 990 C C . ASP A 1 146 ? 3.052 -11.595 -26.537 1.00 47.09 146 ASP A C 1
ATOM 992 O O . ASP A 1 146 ? 3.787 -12.065 -27.404 1.00 47.09 146 ASP A O 1
ATOM 996 N N . LYS A 1 147 ? 1.838 -11.147 -26.874 1.00 44.75 147 LYS A N 1
ATOM 997 C CA . LYS A 1 147 ? 1.259 -11.297 -28.214 1.00 44.75 147 LYS A CA 1
ATOM 998 C C . LYS A 1 147 ? 0.615 -10.027 -28.740 1.00 44.75 147 LYS A C 1
ATOM 1000 O O . LYS A 1 147 ? -0.541 -10.090 -29.127 1.00 44.75 147 LYS A O 1
ATOM 1005 N N . GLY A 1 148 ? 1.324 -8.894 -28.750 1.00 46.31 148 GLY A N 1
ATOM 1006 C CA . GLY A 1 148 ? 1.027 -7.720 -29.603 1.00 46.31 148 GLY A CA 1
ATOM 1007 C C . GLY A 1 148 ? -0.411 -7.165 -29.595 1.00 46.31 148 GLY A C 1
ATOM 1008 O O . GLY A 1 148 ? -0.758 -6.343 -30.437 1.00 46.31 148 GLY A O 1
ATOM 1009 N N . GLY A 1 149 ? -1.254 -7.631 -28.679 1.00 45.69 149 GLY A N 1
ATOM 1010 C CA . GLY A 1 149 ? -2.673 -7.357 -28.603 1.00 45.69 149 GLY A CA 1
ATOM 1011 C C . GLY A 1 149 ? -2.947 -6.285 -27.560 1.00 45.69 149 GLY A C 1
ATOM 1012 O O . GLY A 1 149 ? -2.070 -5.969 -26.745 1.00 45.69 149 GLY A O 1
ATOM 1013 N N . PRO A 1 150 ? -4.167 -5.721 -27.558 1.00 54.16 150 PRO A N 1
ATOM 1014 C CA . PRO A 1 150 ? -4.565 -4.763 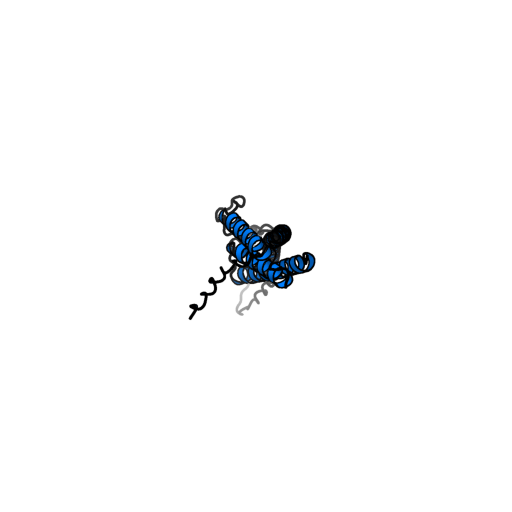-26.537 1.00 54.16 150 PRO A CA 1
ATOM 1015 C C . PRO A 1 150 ? -4.299 -5.382 -25.159 1.00 54.16 150 PRO A C 1
ATOM 1017 O O . PRO A 1 150 ? -4.585 -6.569 -24.992 1.00 54.16 150 PRO A O 1
ATOM 1020 N N . PRO A 1 151 ? -3.709 -4.631 -24.210 1.00 58.44 151 PRO A N 1
ATOM 1021 C CA . PRO A 1 151 ? -3.273 -5.160 -22.922 1.00 58.44 151 PRO A CA 1
ATOM 1022 C C . PRO A 1 151 ? -4.437 -5.890 -22.254 1.00 58.44 151 PRO A C 1
ATOM 1024 O O . PRO A 1 151 ? -5.391 -5.260 -21.797 1.00 58.44 151 PRO A O 1
ATOM 1027 N N . SER A 1 152 ? -4.396 -7.223 -22.250 1.00 60.91 152 SER A N 1
ATOM 1028 C CA . SER A 1 152 ? -5.403 -8.001 -21.549 1.00 60.91 152 SER A CA 1
ATOM 1029 C C . SER A 1 152 ? -5.092 -7.908 -20.058 1.00 60.91 152 SER A C 1
ATOM 1031 O O . SER A 1 152 ? -3.959 -8.203 -19.670 1.00 60.91 152 SER A O 1
ATOM 1033 N N . PRO A 1 153 ? -6.051 -7.487 -19.221 1.00 61.34 153 PRO A N 1
ATOM 1034 C CA . PRO A 1 153 ? -5.834 -7.394 -17.787 1.00 61.34 153 PRO A CA 1
ATOM 1035 C C . PRO A 1 153 ? -5.394 -8.749 -17.231 1.00 61.34 153 PRO A C 1
ATOM 1037 O O . PRO A 1 153 ? -6.103 -9.742 -17.392 1.00 61.34 153 PRO A O 1
ATOM 1040 N N . ASN A 1 154 ? -4.237 -8.792 -16.568 1.00 78.31 154 ASN A N 1
ATOM 1041 C CA . ASN A 1 154 ? -3.789 -9.995 -15.881 1.00 78.31 154 ASN A CA 1
ATOM 1042 C C . ASN A 1 154 ? -4.728 -10.243 -14.681 1.00 78.31 154 ASN A C 1
ATOM 1044 O O . ASN A 1 154 ? -4.725 -9.447 -13.737 1.00 78.31 154 ASN A O 1
ATOM 1048 N N . PRO A 1 155 ? -5.535 -11.322 -14.665 1.00 83.62 155 PRO A N 1
ATOM 1049 C CA . PRO A 1 155 ? -6.501 -11.554 -13.591 1.00 83.62 155 PRO A CA 1
ATOM 1050 C C . PRO A 1 155 ? -5.820 -11.714 -12.225 1.00 83.62 155 PRO A C 1
ATOM 1052 O O . PRO A 1 155 ? -6.385 -11.323 -11.204 1.00 83.62 155 PRO A O 1
ATOM 1055 N N . TYR A 1 156 ? -4.580 -12.209 -12.186 1.00 85.19 156 TYR A N 1
ATOM 1056 C CA . TYR A 1 156 ? -3.818 -12.332 -10.944 1.00 85.19 156 TYR A CA 1
ATOM 1057 C C . TYR A 1 156 ? -3.458 -10.974 -10.340 1.00 85.19 156 TYR A C 1
ATOM 1059 O O . TYR A 1 156 ? -3.429 -10.843 -9.120 1.00 85.19 156 TYR A O 1
ATOM 1067 N N . GLN A 1 157 ? -3.265 -9.942 -11.165 1.00 86.31 157 GLN A N 1
ATOM 1068 C CA . GLN A 1 157 ? -3.027 -8.583 -10.681 1.00 86.31 157 GLN A CA 1
ATOM 1069 C C . GLN A 1 157 ? -4.226 -8.075 -9.873 1.00 86.31 157 GLN A C 1
ATOM 1071 O O . GLN A 1 157 ? -4.046 -7.522 -8.790 1.00 86.31 157 GLN A O 1
ATOM 1076 N N . PHE A 1 158 ? -5.452 -8.341 -10.335 1.00 88.88 158 PHE A N 1
ATOM 1077 C CA . PHE A 1 158 ? -6.665 -8.009 -9.582 1.00 88.88 158 PHE A CA 1
ATOM 1078 C C . PHE A 1 158 ? -6.731 -8.749 -8.249 1.00 88.88 158 PHE A C 1
ATOM 1080 O O . PHE A 1 158 ? -7.064 -8.141 -7.232 1.00 88.88 158 PHE A O 1
ATOM 1087 N N . VAL A 1 159 ? -6.376 -10.038 -8.234 1.00 92.62 159 VAL A N 1
ATOM 1088 C CA . VAL A 1 159 ? -6.336 -10.832 -6.999 1.00 92.62 159 VAL A CA 1
ATOM 1089 C C . VAL A 1 159 ? -5.321 -10.246 -6.016 1.00 92.62 159 VAL A C 1
ATOM 1091 O O . VAL A 1 159 ? -5.658 -10.034 -4.854 1.00 92.62 159 VAL A O 1
ATOM 1094 N N . PHE A 1 160 ? -4.109 -9.914 -6.462 1.00 93.81 160 PHE A N 1
ATOM 1095 C CA . PHE A 1 160 ? -3.083 -9.337 -5.590 1.00 93.81 160 PHE A CA 1
ATOM 1096 C C . PHE A 1 160 ? -3.448 -7.944 -5.075 1.00 93.81 160 PHE A C 1
ATOM 1098 O O . PHE A 1 160 ? -3.212 -7.658 -3.901 1.00 93.81 160 PHE A O 1
ATOM 1105 N N . ILE A 1 161 ? -4.076 -7.106 -5.905 1.00 93.50 161 ILE A N 1
ATOM 1106 C CA . ILE A 1 161 ? -4.623 -5.815 -5.473 1.00 93.50 161 ILE A CA 1
ATOM 1107 C C . ILE A 1 161 ? -5.687 -6.034 -4.398 1.00 93.50 161 ILE A C 1
ATOM 1109 O O . ILE A 1 161 ? -5.605 -5.428 -3.332 1.00 93.50 161 ILE A O 1
ATOM 1113 N N . ALA A 1 162 ? -6.656 -6.921 -4.639 1.00 94.44 162 ALA A N 1
ATOM 1114 C CA . ALA A 1 162 ? -7.725 -7.204 -3.687 1.00 94.44 162 ALA A CA 1
ATOM 1115 C C . ALA A 1 162 ? -7.170 -7.713 -2.348 1.00 94.44 162 ALA A C 1
ATOM 1117 O O . ALA A 1 162 ? -7.571 -7.222 -1.293 1.00 94.44 162 ALA A O 1
ATOM 1118 N N . VAL A 1 163 ? -6.203 -8.635 -2.386 1.00 96.19 163 VAL A N 1
ATOM 1119 C CA . VAL A 1 163 ? -5.527 -9.152 -1.188 1.00 96.19 163 VAL A CA 1
ATOM 1120 C C . V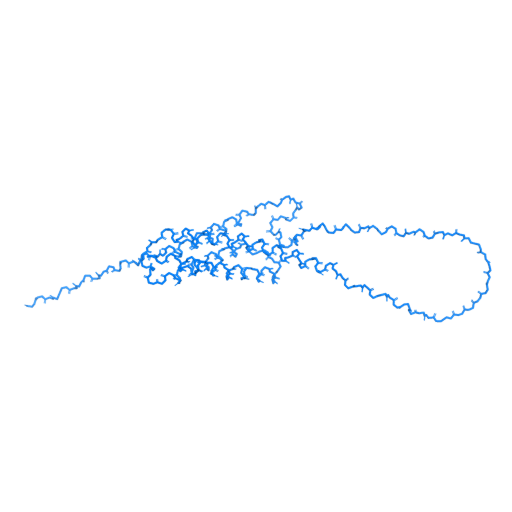AL A 1 163 ? -4.761 -8.044 -0.466 1.00 96.19 163 VAL A C 1
ATOM 1122 O O . VAL A 1 163 ? -4.905 -7.904 0.745 1.00 96.19 163 VAL A O 1
ATOM 1125 N N . GLY A 1 164 ? -3.990 -7.218 -1.176 1.00 93.94 164 GLY A N 1
ATOM 1126 C CA . GLY A 1 164 ? -3.252 -6.107 -0.570 1.00 93.94 164 GLY A CA 1
ATOM 1127 C C . GLY A 1 164 ? -4.172 -5.089 0.107 1.00 93.94 164 GLY A C 1
ATOM 1128 O O . GLY A 1 164 ? -3.960 -4.728 1.264 1.00 93.94 164 GLY A O 1
ATOM 1129 N N . VAL A 1 165 ? -5.240 -4.675 -0.575 1.00 95.94 165 VAL A N 1
ATOM 1130 C CA . VAL A 1 165 ? -6.248 -3.748 -0.036 1.00 95.94 165 VAL A CA 1
ATOM 1131 C C . VAL A 1 165 ? -6.963 -4.352 1.176 1.00 95.94 165 VAL A C 1
ATOM 1133 O O . VAL A 1 165 ? -7.169 -3.660 2.176 1.00 95.94 165 VAL A O 1
ATOM 1136 N N . PHE A 1 166 ? -7.290 -5.645 1.128 1.00 96.19 166 PHE A N 1
ATOM 1137 C CA . PHE A 1 166 ? -7.883 -6.364 2.253 1.00 96.19 166 PHE A CA 1
ATOM 1138 C C . PHE A 1 166 ? -6.940 -6.420 3.462 1.00 96.19 166 PHE A C 1
ATOM 1140 O O . PHE A 1 166 ? -7.354 -6.112 4.576 1.00 96.19 166 PHE A O 1
ATOM 1147 N N . LEU A 1 167 ? -5.656 -6.726 3.263 1.00 95.06 167 LEU A N 1
ATOM 1148 C CA . LEU A 1 167 ? -4.672 -6.711 4.348 1.00 95.06 167 LEU A CA 1
ATOM 1149 C C . LEU A 1 167 ? -4.516 -5.309 4.947 1.00 95.06 167 LEU A C 1
ATOM 1151 O O . LEU A 1 167 ? -4.499 -5.168 6.169 1.00 95.06 167 LEU A O 1
ATOM 1155 N N . ALA A 1 168 ? -4.471 -4.264 4.116 1.00 94.81 168 ALA A N 1
ATOM 1156 C CA . ALA A 1 168 ? -4.431 -2.886 4.599 1.00 94.81 168 ALA A CA 1
ATOM 1157 C C . ALA A 1 168 ? -5.629 -2.577 5.511 1.00 94.81 168 ALA A C 1
ATOM 1159 O O . ALA A 1 168 ? -5.453 -2.030 6.602 1.00 94.81 168 ALA A O 1
ATOM 1160 N N . TYR A 1 169 ? -6.831 -2.981 5.088 1.00 95.62 169 TYR A N 1
ATOM 1161 C CA . TYR A 1 169 ? -8.058 -2.851 5.867 1.00 95.62 169 TYR A CA 1
ATOM 1162 C C . TYR A 1 169 ? -7.974 -3.587 7.207 1.00 95.62 169 TYR A C 1
ATOM 1164 O O . TYR A 1 169 ? -8.232 -2.989 8.250 1.00 95.62 169 TYR A O 1
ATOM 1172 N N . GLU A 1 170 ? -7.601 -4.865 7.191 1.00 93.88 170 GLU A N 1
ATOM 1173 C CA . GLU A 1 170 ? -7.568 -5.737 8.369 1.00 93.88 170 GLU A CA 1
ATOM 1174 C C . GLU A 1 170 ? -6.547 -5.270 9.410 1.00 93.88 170 GLU A C 1
ATOM 1176 O O . GLU A 1 170 ? -6.856 -5.153 10.597 1.00 93.88 170 GLU A O 1
ATOM 1181 N N . PHE A 1 171 ? -5.339 -4.910 8.980 1.00 90.69 171 PHE A N 1
ATOM 1182 C CA . PHE A 1 171 ? -4.321 -4.400 9.897 1.00 90.69 171 PHE A CA 1
ATOM 1183 C C . PHE A 1 171 ? -4.702 -3.029 10.459 1.00 90.69 171 PHE A C 1
ATOM 1185 O O . PHE A 1 171 ? -4.547 -2.777 11.657 1.00 90.69 171 PHE A O 1
ATOM 1192 N N . ALA A 1 172 ? -5.269 -2.155 9.626 1.00 88.31 172 ALA A N 1
ATOM 1193 C CA . ALA A 1 172 ? -5.689 -0.840 10.074 1.00 88.31 172 ALA A CA 1
ATOM 1194 C C . ALA A 1 172 ? -6.947 -0.889 10.949 1.00 88.31 172 ALA A C 1
ATOM 1196 O O . ALA A 1 172 ? -7.055 -0.090 11.875 1.00 88.31 172 ALA A O 1
ATOM 1197 N N . ARG A 1 173 ? -7.906 -1.801 10.739 1.00 88.81 173 ARG A N 1
ATOM 1198 C CA . ARG A 1 173 ? -9.128 -1.852 11.569 1.00 88.81 173 ARG A CA 1
ATOM 1199 C C . ARG A 1 173 ? -8.811 -2.195 13.029 1.00 88.81 173 ARG A C 1
ATOM 1201 O O . ARG A 1 173 ? -9.492 -1.685 13.919 1.00 88.81 173 ARG A O 1
ATOM 1208 N N . GLY A 1 174 ? -7.719 -2.926 13.269 1.00 81.38 174 GLY A N 1
ATOM 1209 C CA . GLY A 1 174 ? -7.309 -3.422 14.584 1.00 81.38 174 GLY A CA 1
ATOM 1210 C C . GLY A 1 174 ? -8.055 -4.697 14.988 1.00 81.38 174 GLY A C 1
ATOM 1211 O O . GLY A 1 174 ? -9.060 -5.059 14.383 1.00 81.38 174 GLY A O 1
ATOM 1212 N N . HIS A 1 175 ? -7.571 -5.372 16.029 1.00 79.19 175 HIS A N 1
ATOM 1213 C CA . HIS A 1 175 ? -8.162 -6.610 16.541 1.00 79.19 175 HIS A CA 1
ATOM 1214 C C . HIS A 1 175 ? -8.592 -6.413 17.994 1.00 79.19 175 HIS A C 1
ATOM 1216 O O . HIS A 1 175 ? -7.885 -5.757 18.765 1.00 79.19 175 HIS A O 1
ATOM 1222 N N . LYS A 1 176 ? -9.749 -6.971 18.377 1.00 70.75 176 LYS A N 1
ATOM 1223 C CA . LYS A 1 176 ? -10.108 -7.067 19.796 1.00 70.75 176 LYS A CA 1
ATOM 1224 C C . LYS A 1 176 ? -9.129 -8.068 20.430 1.00 70.75 176 LYS A C 1
ATOM 1226 O O . LYS A 1 176 ? -8.958 -9.142 19.850 1.00 70.75 176 LYS A O 1
ATOM 1231 N N . PRO A 1 177 ? -8.460 -7.741 21.551 1.00 66.50 177 PRO A N 1
ATOM 1232 C CA . PRO A 1 177 ? -7.706 -8.753 22.278 1.00 66.50 177 PRO A CA 1
ATOM 1233 C C . PRO A 1 177 ? -8.662 -9.902 22.607 1.00 66.50 177 PRO A C 1
ATOM 1235 O O . PRO A 1 177 ? -9.804 -9.649 22.993 1.00 66.50 177 PRO A O 1
ATOM 1238 N N . ALA A 1 178 ? -8.224 -11.142 22.377 1.00 68.69 178 ALA A N 1
ATOM 1239 C CA . ALA A 1 178 ? -8.968 -12.301 22.845 1.00 68.69 178 ALA A CA 1
ATOM 1240 C C . ALA A 1 178 ? -9.166 -12.118 24.350 1.00 68.69 178 ALA A C 1
ATOM 1242 O O . ALA A 1 178 ? -8.194 -11.861 25.064 1.00 68.69 178 ALA A O 1
ATOM 1243 N N . ASP A 1 179 ? -10.419 -12.167 24.798 1.00 67.62 179 ASP A N 1
ATOM 1244 C CA . ASP A 1 179 ? -10.730 -12.179 26.218 1.00 67.62 179 ASP A CA 1
ATOM 1245 C C . ASP A 1 179 ? -10.121 -13.487 26.744 1.00 67.62 179 ASP A C 1
ATOM 1247 O O . ASP A 1 179 ? -10.665 -14.566 26.524 1.00 67.62 179 ASP A O 1
ATOM 1251 N N . VAL A 1 180 ? -8.906 -13.406 27.299 1.00 69.12 180 VAL A N 1
ATOM 1252 C CA . VAL A 1 180 ? -8.252 -14.539 27.952 1.00 69.12 180 VAL A CA 1
ATOM 1253 C C . VAL A 1 180 ? -9.148 -14.853 29.133 1.00 69.12 180 VAL A C 1
ATOM 1255 O O . VAL A 1 180 ? -9.194 -14.079 30.088 1.00 69.12 180 VAL A O 1
ATOM 1258 N N . GLU A 1 181 ? -9.933 -15.918 28.992 1.00 63.06 181 GLU A N 1
ATOM 1259 C CA . GLU A 1 181 ? -10.806 -16.451 30.026 1.00 63.06 181 GLU A CA 1
ATOM 1260 C C . GLU A 1 181 ? -9.973 -16.540 31.303 1.00 63.06 181 GLU A C 1
ATOM 1262 O O . GLU A 1 181 ? -8.999 -17.292 31.376 1.00 63.06 181 GLU A O 1
ATOM 1267 N N . ALA A 1 182 ? -10.270 -15.665 32.263 1.00 62.25 182 ALA A N 1
ATOM 1268 C CA . ALA A 1 182 ? -9.587 -15.678 33.537 1.00 62.25 182 ALA A CA 1
ATOM 1269 C C . ALA A 1 182 ? -9.868 -17.046 34.154 1.00 62.25 182 ALA A C 1
ATOM 1271 O O . ALA A 1 182 ? -11.020 -17.346 34.468 1.00 62.25 182 ALA A O 1
ATOM 1272 N N . THR A 1 183 ? -8.832 -17.881 34.265 1.00 70.00 183 THR A N 1
ATOM 1273 C CA . THR A 1 183 ? -8.896 -19.159 34.970 1.00 70.00 183 THR A CA 1
ATOM 1274 C C . THR A 1 183 ? -9.631 -18.920 36.289 1.00 70.00 183 THR A C 1
ATOM 1276 O O . THR A 1 183 ? -9.189 -18.048 37.046 1.00 70.00 183 THR A O 1
ATOM 1279 N N . PRO A 1 184 ? -10.763 -19.602 36.557 1.00 70.25 184 PRO A N 1
ATOM 1280 C CA . PRO A 1 184 ? -11.490 -19.416 37.801 1.00 70.25 184 PRO A CA 1
ATOM 1281 C C . PRO A 1 184 ? -10.513 -19.631 38.950 1.00 70.25 184 PRO A C 1
ATOM 1283 O O . PRO A 1 184 ? -9.824 -20.650 38.984 1.00 70.25 184 PRO A O 1
ATOM 1286 N N . ALA A 1 185 ? -10.397 -18.639 39.831 1.00 70.00 185 ALA A N 1
ATOM 1287 C CA . ALA A 1 185 ? -9.566 -18.756 41.015 1.00 70.00 185 ALA A CA 1
ATOM 1288 C C . ALA A 1 185 ? -10.056 -19.973 41.805 1.00 70.00 185 ALA A C 1
ATOM 1290 O O . ALA A 1 185 ? -11.206 -20.008 42.240 1.00 70.00 185 ALA A O 1
ATOM 1291 N N . GLU A 1 186 ? -9.197 -20.981 41.908 1.00 73.06 186 GLU A N 1
ATOM 1292 C CA . GLU A 1 186 ? -9.432 -22.182 42.694 1.00 73.06 186 GLU A CA 1
ATOM 1293 C C . GLU A 1 186 ? -9.698 -21.742 44.141 1.00 73.06 186 GLU A C 1
ATOM 1295 O O . GLU A 1 186 ? -8.850 -21.121 44.787 1.00 73.06 186 GLU A O 1
ATOM 1300 N N . GLU A 1 187 ? -10.930 -21.954 44.604 1.00 74.62 187 GLU A N 1
ATOM 1301 C CA . GLU A 1 187 ? -11.360 -21.608 45.956 1.00 74.62 187 GLU A CA 1
ATOM 1302 C C . GLU A 1 187 ? -10.501 -22.410 46.951 1.00 74.62 187 GLU A C 1
ATOM 1304 O O . GLU A 1 187 ? -10.414 -23.636 46.818 1.00 74.62 187 GLU A O 1
ATOM 1309 N N . PRO A 1 188 ? -9.820 -21.773 47.924 1.00 74.19 188 PRO A N 1
ATOM 1310 C CA . PRO A 1 188 ? -8.993 -22.514 48.863 1.00 74.19 188 PRO A CA 1
ATOM 1311 C C . PRO A 1 188 ? -9.877 -23.438 49.714 1.00 74.19 188 PRO A C 1
ATOM 1313 O O . PRO A 1 188 ? -10.960 -23.022 50.140 1.00 74.19 188 PRO A O 1
ATOM 1316 N N . PRO A 1 189 ? -9.435 -24.679 49.993 1.00 74.75 189 PRO A N 1
ATOM 1317 C CA . PRO A 1 189 ? -10.215 -25.615 50.787 1.00 74.75 189 PRO A CA 1
ATOM 1318 C C . PRO A 1 189 ? -10.453 -25.037 52.184 1.00 74.75 189 PRO A C 1
ATOM 1320 O O . PRO A 1 189 ? -9.514 -24.647 52.882 1.00 74.75 189 PRO A O 1
ATOM 1323 N N . VAL A 1 190 ? -11.725 -24.976 52.577 1.00 78.94 190 VAL A N 1
ATOM 1324 C CA . VAL A 1 190 ? -12.144 -24.598 53.929 1.00 78.94 190 VAL A CA 1
ATOM 1325 C C . VAL A 1 190 ? -11.657 -25.687 54.888 1.00 78.94 190 VAL A C 1
ATOM 1327 O O . VAL A 1 190 ? -12.025 -26.851 54.727 1.00 78.94 190 VAL A O 1
ATOM 1330 N N . ALA A 1 191 ? -10.792 -25.303 55.828 1.00 77.06 191 ALA A N 1
ATOM 1331 C CA . ALA A 1 191 ? -10.282 -26.159 56.901 1.00 77.06 191 ALA A CA 1
ATOM 1332 C C . ALA A 1 191 ? -11.245 -26.209 58.094 1.00 77.06 191 ALA A C 1
ATOM 1334 O O . ALA A 1 191 ? -11.879 -25.166 58.381 1.00 77.06 191 ALA A O 1
#

Organism: NCBI:txid2528009

pLDDT: mean 72.07, std 21.58, range [27.53, 96.5]

Secondary structure (DSSP, 8-state):
--HHHHHHHHHHHHHHHHHHHHHHHHHHTS--TTHHHHHHHHHHHHHHHHHGGGGGS--HHHHHHHHHHHHHHHHHHHHHHHHHHHHHHHHHT-----------PPP---------------------PPPPPTT---GGG-TT--SSSS----HHHHHHHHHHHHHHHHHHH--PPP--------PPPP-